Protein AF-A0A2G6PP76-F1 (afdb_monomer_lite)

Secondary structure (DSSP, 8-state):
--HHHHHHHHHHHHHHHS-GGG--HHHHHHHHT--HHHHHHH-SSHHHHHHHHIIIIIIITT-GGGS-GGGGG-HHHHHHHHHHHHHHHHHHHHHTT-S-HHHHHHHHHHHHHHH-TTHHHHHHHHHHHHHHHHHHHHHHHHHTTSB--SS-HHHHHHHHHHHHHHHHHHTTTSTT---HHHHHHHHHHHHHHHB-

Sequence (196 aa):
MKSKERIIFEAFKLFCLKPYNQVTFADIEKATNLSRGAILYHFKTKENIFYRVIEDYILNLNSIKSIEEEKRENLKLFIEAFIDFVKQNKLQMKKWGLKNMNLALLNIESNAYAFYPQMHEKSAVWHNEQLQIWQEVIANAAKNNEIRNDIDLNILADFFNKIYLGLSLLSVPNPQGIKIEELQKDFDNLYSLLKI

Foldseek 3Di:
DDLLVLLLLQLLLVQLVDALVPDDVVSSCVSSVHDPVSVCVNPVDSLRSLVVNCVPPVLPLLALVPQDPVQLLALVSSLVSVLVSVVVQLVVCVVSVNQAPLSSNVRSLVNCVVRPPCSVVSVVVSVVVRLVSLLSSLVSCCVVQQWDDPDDSSVLSVVLVCLVVVQSNVQNVPSNGHDSVVNSVVSVVSSVVTGD

pLDDT: mean 95.83, std 3.73, range [71.38, 98.5]

Radius of gyration: 18.96 Å; chains: 1; bounding box: 47×30×51 Å

Structure (mmCIF, N/CA/C/O backbone):
data_AF-A0A2G6PP76-F1
#
_entry.id   AF-A0A2G6PP76-F1
#
loop_
_atom_site.group_PDB
_atom_site.id
_atom_site.type_symbol
_atom_site.label_atom_id
_atom_site.label_alt_id
_atom_site.label_comp_id
_atom_site.label_asym_id
_atom_site.label_entity_id
_atom_site.label_seq_id
_atom_site.pdbx_PDB_ins_code
_atom_site.Cartn_x
_atom_site.Cartn_y
_atom_site.Cartn_z
_atom_site.occupancy
_atom_site.B_iso_or_equiv
_atom_site.auth_seq_id
_atom_site.auth_comp_id
_atom_site.auth_asym_id
_atom_site.auth_atom_id
_atom_site.pdbx_PDB_model_num
ATOM 1 N N . MET A 1 1 ? 22.356 -7.023 -5.361 1.00 71.38 1 MET A N 1
ATOM 2 C CA . MET A 1 1 ? 21.061 -7.179 -6.057 1.00 71.38 1 MET A CA 1
ATOM 3 C C . MET A 1 1 ? 21.301 -7.931 -7.356 1.00 71.38 1 MET A C 1
ATOM 5 O O . MET A 1 1 ? 22.206 -7.545 -8.090 1.00 71.38 1 MET A O 1
ATOM 9 N N . LYS A 1 2 ? 20.569 -9.022 -7.610 1.00 90.38 2 LYS A N 1
ATOM 10 C CA . LYS A 1 2 ? 20.705 -9.812 -8.850 1.00 90.38 2 LYS A CA 1
ATOM 11 C C . LYS A 1 2 ? 20.165 -9.018 -10.050 1.00 90.38 2 LYS A C 1
ATOM 13 O O . LYS A 1 2 ? 19.328 -8.136 -9.875 1.00 90.38 2 LYS A O 1
ATOM 18 N N . SER A 1 3 ? 20.590 -9.343 -11.275 1.00 92.06 3 SER A N 1
ATOM 19 C CA . SER A 1 3 ? 20.191 -8.596 -12.487 1.00 92.06 3 SER A CA 1
ATOM 20 C C . SER A 1 3 ? 18.672 -8.526 -12.679 1.00 92.06 3 SER A C 1
ATOM 22 O O . SER A 1 3 ? 18.145 -7.454 -12.958 1.00 92.06 3 SER A O 1
ATOM 24 N N . LYS A 1 4 ? 17.949 -9.631 -12.443 1.00 95.56 4 LYS A N 1
ATOM 25 C CA . LYS A 1 4 ? 16.478 -9.665 -12.502 1.00 95.56 4 LYS A CA 1
ATOM 26 C C . LYS A 1 4 ? 15.826 -8.708 -11.495 1.00 95.56 4 LYS A C 1
ATOM 28 O O . LYS A 1 4 ? 14.965 -7.929 -11.881 1.00 95.56 4 LYS A O 1
ATOM 33 N N . GLU A 1 5 ? 16.255 -8.744 -10.234 1.00 95.44 5 GLU A N 1
ATOM 34 C CA . GLU A 1 5 ? 15.747 -7.861 -9.169 1.00 95.44 5 GLU A CA 1
ATOM 35 C C . GLU A 1 5 ? 16.022 -6.390 -9.494 1.00 95.44 5 GLU A C 1
ATOM 37 O O . G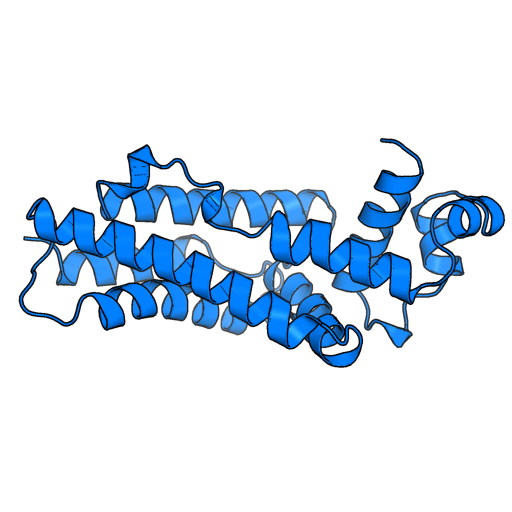LU A 1 5 ? 15.143 -5.548 -9.344 1.00 95.44 5 GLU A O 1
ATOM 42 N N . ARG A 1 6 ? 17.218 -6.090 -10.023 1.00 96.81 6 ARG A N 1
ATOM 43 C CA . ARG A 1 6 ? 17.586 -4.739 -10.458 1.00 96.81 6 ARG A CA 1
ATOM 44 C C . ARG A 1 6 ? 16.660 -4.224 -11.551 1.00 96.81 6 ARG A C 1
ATOM 46 O O . ARG A 1 6 ? 16.242 -3.075 -11.482 1.00 96.81 6 ARG A O 1
ATOM 53 N N . ILE A 1 7 ? 16.339 -5.059 -12.541 1.00 98.25 7 ILE A N 1
ATOM 54 C CA . ILE A 1 7 ? 15.419 -4.687 -13.623 1.00 98.25 7 ILE A CA 1
ATOM 55 C C . ILE A 1 7 ? 14.047 -4.327 -13.057 1.00 98.25 7 ILE A C 1
ATOM 57 O O . ILE A 1 7 ? 13.525 -3.268 -13.394 1.00 98.25 7 ILE A O 1
ATOM 61 N N . ILE A 1 8 ? 13.489 -5.168 -12.181 1.00 97.69 8 ILE A N 1
ATOM 62 C CA . ILE A 1 8 ? 12.163 -4.933 -11.592 1.00 97.69 8 ILE A CA 1
ATOM 63 C C . ILE A 1 8 ? 12.180 -3.649 -10.753 1.00 97.69 8 ILE A C 1
ATOM 65 O O . ILE A 1 8 ? 11.323 -2.794 -10.940 1.00 97.69 8 ILE A O 1
ATOM 69 N N . PHE A 1 9 ? 13.173 -3.470 -9.880 1.00 97.62 9 PHE A N 1
ATOM 70 C CA . PHE A 1 9 ? 13.253 -2.301 -9.001 1.00 97.62 9 PHE A CA 1
ATOM 71 C C . PHE A 1 9 ? 13.419 -0.977 -9.765 1.00 97.62 9 PHE A C 1
ATOM 73 O O . PHE A 1 9 ? 12.755 0.017 -9.466 1.00 97.62 9 PHE A O 1
ATOM 80 N N . GLU A 1 10 ? 14.297 -0.941 -10.768 1.00 98.12 10 GLU A N 1
ATOM 81 C CA . GLU A 1 10 ? 14.491 0.262 -11.582 1.00 98.12 10 GLU A CA 1
ATOM 82 C C . GLU A 1 10 ? 13.265 0.555 -12.456 1.00 98.12 10 GLU A C 1
ATOM 84 O O . GLU A 1 10 ? 12.848 1.709 -12.569 1.00 98.12 10 GLU A O 1
ATOM 89 N N . ALA A 1 11 ? 12.633 -0.481 -13.015 1.00 98.12 11 ALA A N 1
ATOM 90 C CA . ALA A 1 11 ? 11.389 -0.332 -13.760 1.00 98.12 11 ALA A CA 1
ATOM 91 C C . ALA A 1 11 ? 10.241 0.161 -12.868 1.00 98.12 11 ALA A C 1
ATOM 93 O O . ALA A 1 11 ? 9.510 1.058 -13.278 1.00 98.12 11 ALA A O 1
ATOM 94 N N . PHE A 1 12 ? 10.118 -0.347 -11.637 1.00 98.00 12 PHE A N 1
ATOM 95 C CA . PHE A 1 12 ? 9.157 0.136 -10.643 1.00 98.00 12 PHE A CA 1
ATOM 96 C C . PHE A 1 12 ? 9.260 1.651 -10.454 1.00 98.00 12 PHE A C 1
ATOM 98 O O . PHE A 1 12 ? 8.270 2.363 -10.614 1.00 98.00 12 PHE A O 1
ATOM 105 N N . LYS A 1 13 ? 10.471 2.169 -10.213 1.00 98.00 13 LYS A N 1
ATOM 106 C CA . LYS A 1 13 ? 10.682 3.618 -10.078 1.00 98.00 13 LYS A CA 1
ATOM 107 C C . LYS A 1 13 ? 10.256 4.383 -11.332 1.00 98.00 13 LYS A C 1
ATOM 109 O O . LYS A 1 13 ? 9.642 5.439 -11.212 1.00 98.00 13 LYS A O 1
ATOM 114 N N . LEU A 1 14 ? 10.557 3.865 -12.525 1.00 98.19 14 LEU A N 1
ATOM 115 C CA . LEU A 1 14 ? 10.152 4.496 -13.785 1.00 98.19 14 LEU A CA 1
ATOM 116 C C . LEU A 1 14 ? 8.624 4.540 -13.941 1.00 98.19 14 LEU A C 1
ATOM 118 O O . LEU A 1 14 ? 8.095 5.593 -14.291 1.00 98.19 14 LEU A O 1
ATOM 122 N N . PHE A 1 15 ? 7.919 3.447 -13.638 1.00 98.06 15 PHE A N 1
ATOM 123 C CA . PHE A 1 15 ? 6.455 3.370 -13.725 1.00 98.06 15 PHE A CA 1
ATOM 124 C C . PHE A 1 15 ? 5.732 4.205 -12.657 1.00 98.06 15 PHE A C 1
ATOM 126 O O . PHE A 1 15 ? 4.629 4.682 -12.900 1.00 98.06 15 PHE A O 1
ATOM 133 N N . CYS A 1 16 ? 6.362 4.460 -11.510 1.00 97.31 16 CYS A N 1
ATOM 134 C CA . CYS A 1 16 ? 5.866 5.423 -10.523 1.00 97.31 16 CYS A CA 1
ATOM 135 C C . CYS A 1 16 ? 5.975 6.885 -10.996 1.00 97.31 16 CYS A C 1
ATOM 137 O O . CYS A 1 16 ? 5.222 7.749 -10.543 1.00 97.31 16 CYS A O 1
ATOM 139 N N . LEU A 1 17 ? 6.931 7.187 -11.881 1.00 96.00 17 LEU A N 1
ATOM 140 C CA . LEU A 1 17 ? 7.260 8.554 -12.303 1.00 96.00 17 LEU A CA 1
ATOM 141 C C . LEU A 1 17 ? 6.681 8.943 -13.666 1.00 96.00 17 LEU A C 1
ATOM 143 O O . LEU A 1 17 ? 6.583 10.134 -13.960 1.00 96.00 17 LEU A O 1
ATOM 147 N N . LYS A 1 18 ? 6.347 7.969 -14.516 1.00 94.25 18 LYS A N 1
ATOM 148 C CA . LYS A 1 18 ? 5.906 8.194 -15.897 1.00 94.25 18 LYS A CA 1
ATOM 149 C C . LYS A 1 18 ? 4.707 7.303 -16.237 1.00 94.25 18 LYS A C 1
ATOM 151 O O . LYS A 1 18 ? 4.663 6.164 -15.775 1.00 94.25 18 LYS A O 1
ATOM 156 N N . PRO A 1 19 ? 3.792 7.752 -17.116 1.00 94.50 19 PRO A N 1
ATOM 157 C CA . PRO A 1 19 ? 2.782 6.875 -17.701 1.00 94.50 19 PRO A CA 1
ATOM 158 C C . PRO A 1 19 ? 3.416 5.648 -18.368 1.00 94.50 19 PRO A C 1
ATOM 160 O O . PRO A 1 19 ? 4.477 5.756 -18.989 1.00 94.50 19 PRO A O 1
ATOM 163 N N . TYR A 1 20 ? 2.742 4.500 -18.314 1.00 95.94 20 TYR A N 1
ATOM 164 C CA . TYR A 1 20 ? 3.241 3.216 -18.821 1.00 95.94 20 TYR A CA 1
ATOM 165 C C . TYR A 1 20 ? 3.760 3.297 -20.265 1.00 95.94 20 TYR A C 1
ATOM 167 O O . TYR A 1 20 ? 4.839 2.786 -20.588 1.00 95.94 20 TYR A O 1
ATOM 175 N N . ASN A 1 21 ? 3.024 3.991 -21.137 1.00 95.31 21 ASN A N 1
ATOM 176 C CA . ASN A 1 21 ? 3.378 4.151 -22.549 1.00 95.31 21 ASN A CA 1
ATOM 177 C C . ASN A 1 21 ? 4.659 4.972 -22.772 1.00 95.31 21 ASN A C 1
ATOM 179 O O . ASN A 1 21 ? 5.310 4.796 -23.797 1.00 95.31 21 ASN A O 1
ATOM 183 N N . GLN A 1 22 ? 5.052 5.818 -21.816 1.00 96.75 22 GLN A N 1
ATOM 184 C CA . GLN A 1 22 ? 6.256 6.651 -21.905 1.00 96.75 22 GLN A CA 1
ATOM 185 C C . GLN A 1 22 ? 7.510 5.978 -21.336 1.00 96.75 22 GLN A C 1
ATOM 187 O O . GLN A 1 22 ? 8.609 6.498 -21.509 1.00 96.75 22 GLN A O 1
ATOM 192 N N . VAL A 1 23 ? 7.375 4.835 -20.658 1.00 97.44 23 VAL A N 1
ATOM 193 C CA . VAL A 1 23 ? 8.530 4.042 -20.221 1.00 97.44 23 VAL A CA 1
ATOM 194 C C . VAL A 1 23 ? 9.019 3.192 -21.392 1.00 97.44 23 VAL A C 1
ATOM 196 O O . VAL A 1 23 ? 8.271 2.374 -21.939 1.00 97.44 23 VAL A O 1
ATOM 199 N N . THR A 1 24 ? 10.277 3.376 -21.786 1.00 96.88 24 THR A N 1
ATOM 200 C CA . THR A 1 24 ? 10.906 2.673 -22.914 1.00 96.88 24 THR A CA 1
ATOM 201 C C . THR A 1 24 ? 11.974 1.682 -22.446 1.00 96.88 24 THR A C 1
ATOM 203 O O . THR A 1 24 ? 12.469 1.762 -21.323 1.00 96.88 24 THR A O 1
ATOM 206 N N . PHE A 1 25 ? 12.389 0.754 -23.318 1.00 96.06 25 PHE A N 1
ATOM 207 C CA . PHE A 1 25 ? 13.553 -0.096 -23.028 1.00 96.06 25 PHE A CA 1
ATOM 208 C C . PHE A 1 25 ? 14.825 0.729 -22.808 1.00 96.06 25 PHE A C 1
ATOM 210 O O . PHE A 1 25 ? 15.590 0.390 -21.916 1.00 96.06 25 PHE A O 1
ATOM 217 N N . ALA A 1 26 ? 15.001 1.842 -23.528 1.00 97.75 26 ALA A N 1
ATOM 218 C CA . ALA A 1 26 ? 16.149 2.726 -23.347 1.00 97.75 26 ALA A CA 1
ATOM 219 C C . ALA A 1 26 ? 16.180 3.363 -21.944 1.00 97.75 26 ALA A C 1
ATOM 221 O O . ALA A 1 26 ? 17.248 3.475 -21.343 1.00 97.75 26 ALA A O 1
ATOM 222 N N . ASP A 1 27 ? 15.017 3.730 -21.385 1.00 98.25 27 ASP A N 1
ATOM 223 C CA . ASP A 1 27 ? 14.930 4.188 -19.991 1.00 98.25 27 ASP A CA 1
ATOM 224 C C . ASP A 1 27 ? 15.390 3.092 -19.017 1.00 98.25 27 ASP A C 1
ATOM 226 O O . ASP A 1 27 ? 16.163 3.363 -18.097 1.00 98.25 27 ASP A O 1
ATOM 230 N N . ILE A 1 28 ? 14.940 1.849 -19.232 1.00 97.94 28 ILE A N 1
ATOM 231 C CA . ILE A 1 28 ? 15.269 0.702 -18.372 1.00 97.94 28 ILE A CA 1
ATOM 232 C C . ILE A 1 28 ? 16.753 0.330 -18.504 1.00 97.94 28 ILE A C 1
ATOM 234 O O . ILE A 1 28 ? 17.412 0.109 -17.490 1.00 97.94 28 ILE A O 1
ATOM 238 N N . GLU A 1 29 ? 17.313 0.301 -19.714 1.00 98.19 29 GLU A N 1
ATOM 239 C CA . GLU A 1 29 ? 18.747 0.092 -19.966 1.00 98.19 29 GLU A CA 1
ATOM 240 C C . GLU A 1 29 ? 19.585 1.126 -19.214 1.00 98.19 29 GLU A C 1
ATOM 242 O O . GLU A 1 29 ? 20.493 0.766 -18.465 1.00 98.19 29 GLU A O 1
ATOM 247 N N . LYS A 1 30 ? 19.219 2.409 -19.326 1.00 98.19 30 LYS A N 1
ATOM 248 C CA . LYS A 1 30 ? 19.906 3.504 -18.636 1.00 98.19 30 LYS A CA 1
ATOM 249 C C . LYS A 1 30 ? 19.824 3.374 -17.114 1.00 98.19 30 LYS A C 1
ATOM 251 O O . LYS A 1 30 ? 20.835 3.539 -16.438 1.00 98.19 30 LYS A O 1
ATOM 256 N N . ALA A 1 31 ? 18.646 3.078 -16.567 1.00 97.50 31 ALA A N 1
ATOM 257 C CA . ALA A 1 31 ? 18.452 2.955 -15.121 1.00 97.50 31 ALA A CA 1
ATOM 258 C C . ALA A 1 31 ? 19.164 1.717 -14.535 1.00 97.50 31 ALA A C 1
ATOM 260 O O . ALA A 1 31 ? 19.739 1.754 -13.445 1.00 97.50 31 ALA A O 1
ATOM 261 N N . THR A 1 32 ? 19.177 0.611 -15.282 1.00 97.19 32 THR A N 1
ATOM 262 C CA . THR A 1 32 ? 19.775 -0.661 -14.847 1.00 97.19 32 THR A CA 1
ATOM 263 C C . THR A 1 32 ? 21.252 -0.802 -15.209 1.00 97.19 32 THR A C 1
ATOM 265 O O . THR A 1 32 ? 21.915 -1.680 -14.660 1.00 97.19 32 THR A O 1
ATOM 268 N N . ASN A 1 33 ? 21.788 0.044 -16.091 1.00 97.06 33 ASN A N 1
ATOM 269 C CA . ASN A 1 33 ? 23.111 -0.112 -16.702 1.00 97.06 33 ASN A CA 1
ATOM 270 C C . ASN A 1 33 ? 23.326 -1.518 -17.305 1.00 97.06 33 ASN A C 1
ATOM 272 O O . ASN A 1 33 ? 24.397 -2.111 -17.169 1.00 97.06 33 ASN A O 1
ATOM 276 N N . LEU A 1 34 ? 22.275 -2.079 -17.908 1.00 97.19 34 LEU A N 1
ATOM 277 C CA . LEU A 1 34 ? 22.287 -3.369 -18.597 1.00 97.19 34 LEU A CA 1
ATOM 278 C C . LEU A 1 34 ? 22.007 -3.156 -20.082 1.00 97.19 34 LEU A C 1
ATOM 280 O O . LEU A 1 34 ? 21.277 -2.241 -20.454 1.00 97.19 34 LEU A O 1
ATOM 284 N N . SER A 1 35 ? 22.544 -4.038 -20.924 1.00 96.81 35 SER A N 1
ATOM 285 C CA . SER A 1 35 ? 22.188 -4.059 -22.342 1.00 96.81 35 SER A CA 1
ATOM 286 C C . SER A 1 35 ? 20.771 -4.590 -22.547 1.00 96.81 35 SER A C 1
ATOM 288 O O . SER A 1 35 ? 20.275 -5.415 -21.769 1.00 96.81 35 SER A O 1
ATOM 290 N N . ARG A 1 36 ? 20.145 -4.212 -23.665 1.00 96.56 36 ARG A N 1
ATOM 291 C CA . ARG A 1 36 ? 18.853 -4.766 -24.080 1.00 96.56 36 ARG A CA 1
ATOM 292 C C . ARG A 1 36 ? 18.829 -6.291 -24.087 1.00 96.56 36 ARG A C 1
ATOM 294 O O . ARG A 1 36 ? 17.859 -6.881 -23.625 1.00 96.56 36 ARG A O 1
ATOM 301 N N . GLY A 1 37 ? 19.900 -6.930 -24.561 1.00 96.75 37 GLY A N 1
ATOM 302 C CA . GLY A 1 37 ? 20.020 -8.391 -24.574 1.00 96.75 37 GLY A CA 1
ATOM 303 C C . GLY A 1 37 ? 19.956 -9.003 -23.170 1.00 96.75 37 GLY A C 1
ATOM 304 O O . GLY A 1 37 ? 19.237 -9.977 -22.960 1.00 96.75 37 GLY A O 1
ATOM 305 N N . ALA A 1 38 ? 20.632 -8.394 -22.191 1.00 96.19 38 ALA A N 1
ATOM 306 C CA . ALA A 1 38 ? 20.601 -8.846 -20.800 1.00 96.19 38 ALA A CA 1
ATOM 307 C C . ALA A 1 38 ? 19.215 -8.666 -20.152 1.00 96.19 38 ALA A C 1
ATOM 309 O O . ALA A 1 38 ? 18.778 -9.517 -19.378 1.00 96.19 38 ALA A O 1
ATOM 310 N N . ILE A 1 39 ? 18.490 -7.597 -20.494 1.00 97.69 39 ILE A N 1
ATOM 311 C CA . ILE A 1 39 ? 17.108 -7.397 -20.032 1.00 97.69 39 ILE A CA 1
ATOM 312 C C . ILE A 1 39 ? 16.173 -8.434 -20.672 1.00 97.69 39 ILE A C 1
ATOM 314 O O . ILE A 1 39 ? 15.423 -9.104 -19.960 1.00 97.69 39 ILE A O 1
ATOM 318 N N . LEU A 1 40 ? 16.264 -8.626 -21.993 1.00 96.69 40 LEU A N 1
ATOM 319 C CA . LEU A 1 40 ? 15.439 -9.570 -22.763 1.00 96.69 40 LEU A CA 1
ATOM 320 C C . LEU A 1 40 ? 15.710 -11.046 -22.432 1.00 96.69 40 LEU A C 1
ATOM 322 O O . LEU A 1 40 ? 14.868 -11.918 -22.684 1.00 96.69 40 LEU A O 1
ATOM 326 N N . TYR A 1 41 ? 16.870 -11.344 -21.844 1.00 96.25 41 TYR A N 1
ATOM 327 C CA . TYR A 1 41 ? 17.146 -12.648 -21.252 1.00 96.25 41 TYR A CA 1
ATOM 328 C C . TYR A 1 41 ? 16.172 -12.951 -20.103 1.00 96.25 41 TYR A C 1
ATOM 330 O O . TYR A 1 41 ? 15.622 -14.049 -20.045 1.00 96.25 41 TYR A O 1
ATOM 338 N N . HIS A 1 42 ? 15.893 -11.969 -19.239 1.00 96.38 42 HIS A N 1
ATOM 339 C CA . HIS A 1 42 ? 14.990 -12.129 -18.095 1.00 96.38 42 HIS A CA 1
ATOM 340 C C . HIS A 1 42 ? 13.518 -11.862 -18.424 1.00 96.38 42 HIS A C 1
ATOM 342 O O . HIS A 1 42 ? 12.649 -12.571 -17.918 1.00 96.38 42 HIS A O 1
ATOM 348 N N . PHE A 1 43 ? 13.230 -10.855 -19.250 1.00 97.06 43 PHE A N 1
ATOM 349 C CA . PHE A 1 43 ? 11.868 -10.425 -19.563 1.00 97.06 43 PHE A CA 1
ATOM 350 C C . PHE A 1 43 ? 11.711 -10.159 -21.054 1.00 97.06 43 PHE A C 1
ATOM 352 O O . PHE A 1 43 ? 12.318 -9.242 -21.594 1.00 97.06 43 PHE A O 1
ATOM 359 N N . LYS A 1 44 ? 10.863 -10.943 -21.722 1.00 95.50 44 LYS A N 1
ATOM 360 C CA . LYS A 1 44 ? 10.680 -10.864 -23.179 1.00 95.50 44 LYS A CA 1
ATOM 361 C C . LYS A 1 44 ? 10.022 -9.571 -23.657 1.00 95.50 44 LYS A C 1
ATOM 363 O O . LYS A 1 44 ? 10.266 -9.160 -24.786 1.00 95.50 44 LYS A O 1
ATOM 368 N N . THR A 1 45 ? 9.212 -8.937 -22.815 1.00 96.81 45 THR A N 1
ATOM 369 C CA . THR A 1 45 ? 8.406 -7.763 -23.167 1.00 96.81 45 THR A CA 1
ATOM 370 C C . THR A 1 45 ? 8.373 -6.758 -22.013 1.00 96.81 45 THR A C 1
ATOM 372 O O . THR A 1 45 ? 8.695 -7.106 -20.872 1.00 96.81 45 THR A O 1
ATOM 375 N N . LYS A 1 46 ? 7.987 -5.505 -22.297 1.00 96.19 46 LYS A N 1
ATOM 376 C CA . LYS A 1 46 ? 7.834 -4.459 -21.268 1.00 96.19 46 LYS A CA 1
ATOM 377 C C . LYS A 1 46 ? 6.650 -4.772 -20.348 1.00 96.19 46 LYS A C 1
ATOM 379 O O . LYS A 1 46 ? 6.724 -4.527 -19.151 1.00 96.19 46 LYS A O 1
ATOM 384 N N . GLU A 1 47 ? 5.594 -5.351 -20.904 1.00 97.44 47 GLU A N 1
ATOM 385 C CA . GLU A 1 47 ? 4.412 -5.878 -20.226 1.00 97.44 47 GLU A CA 1
ATOM 386 C C . GLU A 1 47 ? 4.817 -6.872 -19.138 1.00 97.44 47 GLU A C 1
ATOM 388 O O . GLU A 1 47 ? 4.447 -6.689 -17.985 1.00 97.44 47 GLU A O 1
ATOM 393 N N . ASN A 1 48 ? 5.676 -7.848 -19.453 1.00 97.50 48 ASN A N 1
ATOM 394 C CA . ASN A 1 48 ? 6.122 -8.836 -18.467 1.00 97.50 48 ASN A CA 1
ATOM 395 C C . ASN A 1 48 ? 6.931 -8.202 -17.324 1.00 97.50 48 ASN A C 1
ATOM 397 O O . ASN A 1 48 ? 6.849 -8.667 -16.187 1.00 97.50 48 ASN A O 1
ATOM 401 N N . ILE A 1 49 ? 7.709 -7.148 -17.606 1.00 98.12 49 ILE A N 1
ATOM 402 C CA . ILE A 1 49 ? 8.390 -6.367 -16.560 1.00 98.12 49 ILE A CA 1
ATOM 403 C C . ILE A 1 49 ? 7.347 -5.654 -15.698 1.00 98.12 49 ILE A C 1
ATOM 405 O O . ILE A 1 49 ? 7.417 -5.715 -14.475 1.00 98.12 49 ILE A O 1
ATOM 409 N N . PHE A 1 50 ? 6.374 -5.000 -16.329 1.00 98.19 50 PHE A N 1
ATOM 410 C CA . PHE A 1 50 ? 5.342 -4.236 -15.640 1.00 98.19 50 PHE A CA 1
ATOM 411 C C . PHE A 1 50 ? 4.460 -5.115 -14.751 1.00 98.19 50 PHE A C 1
ATOM 413 O O . PHE A 1 50 ? 4.290 -4.797 -13.582 1.00 98.19 50 PHE A O 1
ATOM 420 N N . TYR A 1 51 ? 3.979 -6.259 -15.240 1.00 97.62 51 TYR A N 1
ATOM 421 C CA . TYR A 1 51 ? 3.173 -7.189 -14.439 1.00 97.62 51 TYR A CA 1
ATOM 422 C C . TYR A 1 51 ? 3.944 -7.666 -13.218 1.00 97.62 51 TYR A C 1
ATOM 424 O O . TYR A 1 51 ? 3.427 -7.646 -12.105 1.00 97.62 51 TYR A O 1
ATOM 432 N N . ARG A 1 52 ? 5.227 -7.991 -13.409 1.00 97.31 52 ARG A N 1
ATOM 433 C CA . ARG A 1 52 ? 6.096 -8.382 -12.308 1.00 97.31 52 ARG A CA 1
ATOM 434 C C . ARG A 1 52 ? 6.298 -7.257 -11.289 1.00 97.31 52 ARG A C 1
ATOM 436 O O . ARG A 1 52 ? 6.331 -7.527 -10.095 1.00 97.31 52 ARG A O 1
ATOM 443 N N . VAL A 1 53 ? 6.424 -6.014 -11.750 1.00 97.44 53 VAL A N 1
ATOM 444 C CA . VAL A 1 53 ? 6.479 -4.830 -10.884 1.00 97.44 53 VAL A CA 1
ATOM 445 C C . VAL A 1 53 ? 5.199 -4.696 -10.056 1.00 97.44 53 VAL A C 1
ATOM 447 O O . VAL A 1 53 ? 5.299 -4.471 -8.854 1.00 97.44 53 VAL A O 1
ATOM 450 N N . ILE A 1 54 ? 4.017 -4.850 -10.664 1.00 97.00 54 ILE A N 1
ATOM 451 C CA . ILE A 1 54 ? 2.737 -4.761 -9.942 1.00 97.00 54 ILE A CA 1
ATOM 452 C C . ILE A 1 54 ? 2.640 -5.845 -8.866 1.00 97.00 54 ILE A C 1
ATOM 454 O O . ILE A 1 54 ? 2.305 -5.545 -7.722 1.00 97.00 54 ILE A O 1
ATOM 458 N N . GLU A 1 55 ? 2.980 -7.087 -9.205 1.00 94.69 55 GLU A N 1
ATOM 459 C CA . GLU A 1 55 ? 2.949 -8.195 -8.250 1.00 94.69 55 GLU A CA 1
ATOM 460 C C . GLU A 1 55 ? 3.918 -7.973 -7.085 1.00 94.69 55 GLU A C 1
ATOM 462 O O . GLU A 1 55 ? 3.513 -8.052 -5.928 1.00 94.69 55 GLU A O 1
ATOM 467 N N . ASP A 1 56 ? 5.176 -7.637 -7.374 1.00 93.06 56 ASP A N 1
ATOM 468 C CA . ASP A 1 56 ? 6.201 -7.502 -6.340 1.00 93.06 56 ASP A CA 1
ATOM 469 C C . ASP A 1 56 ? 5.996 -6.243 -5.476 1.00 93.06 56 ASP A C 1
ATOM 471 O O . ASP A 1 56 ? 6.158 -6.318 -4.261 1.00 93.06 56 ASP A O 1
ATOM 475 N N . TYR A 1 57 ? 5.634 -5.094 -6.061 1.00 92.19 57 TYR A N 1
ATOM 476 C CA . TYR A 1 57 ? 5.636 -3.807 -5.347 1.00 92.19 57 TYR A CA 1
ATOM 477 C C . TYR A 1 57 ? 4.265 -3.284 -4.942 1.00 92.19 57 TYR A C 1
ATOM 479 O O . TYR A 1 57 ? 4.180 -2.583 -3.939 1.00 92.19 57 TYR A O 1
ATOM 487 N N . ILE A 1 58 ? 3.208 -3.586 -5.695 1.00 91.31 58 ILE A N 1
ATOM 488 C CA . ILE A 1 58 ? 1.878 -3.026 -5.421 1.00 91.31 58 ILE A CA 1
ATOM 489 C C . ILE A 1 58 ? 1.046 -3.998 -4.601 1.00 91.31 58 ILE A C 1
ATOM 491 O O . ILE A 1 58 ? 0.503 -3.607 -3.574 1.00 91.31 58 ILE A O 1
ATOM 495 N N . LEU A 1 59 ? 1.009 -5.270 -4.997 1.00 89.31 59 LEU A N 1
ATOM 496 C CA . LEU A 1 59 ? 0.179 -6.273 -4.328 1.00 89.31 59 LEU A CA 1
ATOM 497 C C . LEU A 1 59 ? 0.880 -6.916 -3.119 1.00 89.31 59 LEU A C 1
ATOM 499 O O . LEU A 1 59 ? 0.227 -7.206 -2.121 1.00 89.31 59 LEU A O 1
ATOM 503 N N . ASN A 1 60 ? 2.205 -7.103 -3.165 1.00 82.81 60 ASN A N 1
ATOM 504 C CA . ASN A 1 60 ? 2.931 -7.771 -2.078 1.00 82.81 60 ASN A CA 1
ATOM 505 C C . ASN A 1 60 ? 3.493 -6.804 -1.019 1.00 82.81 60 ASN A C 1
ATOM 507 O O . ASN A 1 60 ? 3.296 -7.032 0.172 1.00 82.81 60 ASN A O 1
ATOM 511 N N . LEU A 1 61 ? 4.193 -5.733 -1.418 1.00 73.56 61 LEU A N 1
ATOM 512 C CA . LEU A 1 61 ? 4.906 -4.861 -0.466 1.00 73.56 61 LEU A CA 1
ATOM 513 C C . LEU A 1 61 ? 4.020 -3.856 0.291 1.00 73.56 61 LEU A C 1
ATOM 515 O O . LEU A 1 61 ? 4.414 -3.414 1.365 1.00 73.56 61 LEU A O 1
ATOM 519 N N . ASN A 1 62 ? 2.832 -3.516 -0.217 1.00 72.44 62 ASN A N 1
ATOM 520 C CA . ASN A 1 62 ? 1.930 -2.543 0.421 1.00 72.44 62 ASN A CA 1
ATOM 521 C C . ASN A 1 62 ? 0.825 -3.187 1.277 1.00 72.44 62 ASN A C 1
ATOM 523 O O . ASN A 1 62 ? -0.192 -2.554 1.529 1.00 72.44 62 ASN A O 1
ATOM 527 N N . SER A 1 63 ? 0.989 -4.434 1.722 1.00 84.56 63 SER A N 1
ATOM 528 C CA . SER A 1 63 ? -0.050 -5.160 2.465 1.00 84.56 63 SER A CA 1
ATOM 529 C C . SER A 1 63 ? 0.078 -4.975 3.979 1.00 84.56 63 SER A C 1
ATOM 531 O O . SER A 1 63 ? 1.135 -5.245 4.546 1.00 84.56 63 SER A O 1
ATOM 533 N N . ILE A 1 64 ? -1.018 -4.626 4.662 1.00 89.62 64 ILE A N 1
ATOM 534 C CA . ILE A 1 64 ? -1.072 -4.523 6.132 1.00 89.62 64 ILE A CA 1
ATOM 535 C C . ILE A 1 64 ? -0.920 -5.884 6.821 1.00 89.62 64 ILE A C 1
ATOM 537 O O . ILE A 1 64 ? -0.718 -5.942 8.029 1.00 89.62 64 ILE A O 1
ATOM 541 N N . LYS A 1 65 ? -0.940 -6.982 6.052 1.00 88.75 65 LYS A N 1
ATOM 542 C CA . LYS A 1 65 ? -0.551 -8.325 6.510 1.00 88.75 65 LYS A CA 1
ATOM 543 C C . LYS A 1 65 ? 0.828 -8.365 7.162 1.00 88.75 65 LYS A C 1
ATOM 545 O O . LYS A 1 65 ? 1.071 -9.259 7.961 1.00 88.75 65 LYS A O 1
ATOM 550 N N . SER A 1 66 ? 1.730 -7.448 6.804 1.00 87.69 66 SER A N 1
ATOM 551 C CA . SER A 1 66 ? 3.061 -7.382 7.412 1.00 87.69 66 SER A CA 1
ATOM 552 C C . SER A 1 66 ? 3.059 -6.819 8.835 1.00 87.69 66 SER A C 1
ATOM 554 O O . SER A 1 66 ? 4.094 -6.881 9.491 1.00 87.69 66 SER A O 1
ATOM 556 N N . ILE A 1 67 ? 1.950 -6.226 9.292 1.00 93.06 67 ILE A N 1
ATOM 557 C CA . ILE A 1 67 ? 1.787 -5.798 10.685 1.00 93.06 67 ILE A CA 1
ATOM 558 C C . ILE A 1 67 ? 1.632 -7.050 11.554 1.00 93.06 67 ILE A C 1
ATOM 560 O O . ILE A 1 67 ? 0.888 -7.971 11.205 1.00 93.06 67 ILE A O 1
ATOM 564 N N . GLU A 1 68 ? 2.350 -7.072 12.676 1.00 92.44 68 GLU A N 1
ATOM 565 C CA . GLU A 1 68 ? 2.441 -8.213 13.582 1.00 92.44 68 GLU A CA 1
ATOM 566 C C . GLU A 1 68 ? 1.052 -8.631 14.091 1.00 92.44 68 GLU A C 1
ATOM 568 O O . GLU A 1 68 ? 0.270 -7.792 14.543 1.00 92.44 68 GLU A O 1
ATOM 573 N N . GLU A 1 69 ? 0.746 -9.933 14.030 1.00 93.31 69 GLU A N 1
ATOM 574 C CA . GLU A 1 69 ? -0.574 -10.477 14.395 1.00 93.31 69 GLU A CA 1
ATOM 575 C C . GLU A 1 69 ? -0.959 -10.152 15.842 1.00 93.31 69 GLU A C 1
ATOM 577 O O . GLU A 1 69 ? -2.104 -9.816 16.114 1.00 93.31 69 GLU A O 1
ATOM 582 N N . GLU A 1 70 ? 0.016 -10.125 16.750 1.00 94.38 70 GLU A N 1
ATOM 583 C CA . GLU A 1 70 ? -0.163 -9.762 18.163 1.00 94.38 70 GLU A CA 1
ATOM 584 C C . GLU A 1 70 ? -0.787 -8.371 18.348 1.00 94.38 70 GLU A C 1
ATOM 586 O O . GLU A 1 70 ? -1.540 -8.139 19.294 1.00 94.38 70 GLU A O 1
ATOM 591 N N . LYS A 1 71 ? -0.515 -7.431 17.432 1.00 94.75 71 LYS A N 1
ATOM 592 C CA . LYS A 1 71 ? -1.080 -6.078 17.500 1.00 94.75 71 LYS A CA 1
ATOM 593 C C . LYS A 1 71 ? -2.554 -6.044 17.103 1.00 94.75 71 LYS A C 1
ATOM 595 O O . LYS A 1 71 ? -3.203 -5.037 17.353 1.00 94.75 71 LYS A O 1
ATOM 600 N N . ARG A 1 72 ? -3.097 -7.115 16.512 1.00 95.25 72 ARG A N 1
ATOM 601 C CA . ARG A 1 72 ? -4.509 -7.207 16.098 1.00 95.25 72 ARG A CA 1
ATOM 602 C C . ARG A 1 72 ? -5.469 -7.500 17.250 1.00 95.25 72 ARG A C 1
ATOM 604 O O . ARG A 1 72 ? -6.679 -7.460 17.056 1.00 95.25 72 ARG A O 1
ATOM 611 N N . GLU A 1 73 ? -4.954 -7.765 18.446 1.00 95.12 73 GLU A N 1
ATOM 612 C CA . GLU A 1 73 ? -5.763 -7.985 19.653 1.00 95.12 73 GLU A CA 1
ATOM 613 C C . GLU A 1 73 ? -6.276 -6.680 20.290 1.00 95.12 73 GLU A C 1
ATOM 615 O O . GLU A 1 73 ? -7.171 -6.710 21.138 1.00 95.12 73 GLU A O 1
ATOM 620 N N . ASN A 1 74 ? -5.713 -5.532 19.895 1.00 96.75 74 ASN A N 1
ATOM 621 C CA . ASN A 1 74 ? -6.049 -4.221 20.438 1.00 96.75 74 ASN A CA 1
ATOM 622 C C . ASN A 1 74 ? -6.062 -3.156 19.330 1.00 96.75 74 ASN A C 1
ATOM 624 O O . ASN A 1 74 ? -5.067 -2.959 18.630 1.00 96.75 74 ASN A O 1
ATOM 628 N N . LEU A 1 75 ? -7.178 -2.443 19.185 1.00 98.31 75 LEU A N 1
ATOM 629 C CA . LEU A 1 75 ? -7.370 -1.463 18.118 1.00 98.31 75 LEU A CA 1
ATOM 630 C C . LEU A 1 75 ? -6.389 -0.296 18.233 1.00 98.31 75 LEU A C 1
ATOM 632 O O . LEU A 1 75 ? -5.842 0.132 17.216 1.00 98.31 75 LEU A O 1
ATOM 636 N N . LYS A 1 76 ? -6.127 0.216 19.440 1.00 98.25 76 LYS A N 1
ATOM 637 C CA . LYS A 1 76 ? -5.175 1.321 19.618 1.00 98.25 76 LYS A CA 1
ATOM 638 C C . LYS A 1 76 ? -3.760 0.935 19.186 1.00 98.25 76 LYS A C 1
ATOM 640 O O . LYS A 1 76 ? -3.137 1.683 18.432 1.00 98.25 76 LYS A O 1
ATOM 645 N N . LEU A 1 77 ? -3.276 -0.233 19.610 1.00 97.69 77 LEU A N 1
ATOM 646 C CA . LEU A 1 77 ? -1.965 -0.751 19.210 1.00 97.69 77 LEU A CA 1
ATOM 647 C C . LEU A 1 77 ? -1.897 -0.999 17.700 1.00 97.69 77 LEU A C 1
ATOM 649 O O . LEU A 1 77 ? -0.888 -0.681 17.067 1.00 97.69 77 LEU A O 1
ATOM 653 N N . PHE A 1 78 ? -2.970 -1.523 17.103 1.00 98.31 78 PHE A N 1
ATOM 654 C CA . PHE A 1 78 ? -3.034 -1.716 15.658 1.00 98.31 78 PHE A CA 1
ATOM 655 C C . PHE A 1 78 ? -2.995 -0.387 14.892 1.00 98.31 78 PHE A C 1
ATOM 657 O O . PHE A 1 78 ? -2.267 -0.271 13.906 1.00 98.31 78 PHE A O 1
ATOM 664 N N . ILE A 1 79 ? -3.722 0.636 15.358 1.00 98.44 79 ILE A N 1
ATOM 665 C CA . ILE A 1 79 ? -3.683 1.996 14.800 1.00 98.44 79 ILE A CA 1
ATOM 666 C C . ILE A 1 79 ? -2.251 2.535 14.822 1.00 98.44 79 ILE A C 1
ATOM 668 O O . ILE A 1 79 ? -1.758 2.981 13.787 1.00 98.44 79 ILE A O 1
ATOM 672 N N . GLU A 1 80 ? -1.559 2.459 15.960 1.00 98.19 80 GLU A N 1
ATOM 673 C CA . GLU A 1 80 ? -0.170 2.921 16.090 1.00 98.19 80 GLU A CA 1
ATOM 674 C C . GLU A 1 80 ? 0.760 2.192 15.108 1.00 98.19 80 GLU A C 1
ATOM 676 O O . GLU A 1 80 ? 1.540 2.824 14.389 1.00 98.19 80 GLU A O 1
ATOM 681 N N . ALA A 1 81 ? 0.609 0.872 14.991 1.00 97.94 81 ALA A N 1
ATOM 682 C CA . ALA A 1 81 ? 1.376 0.059 14.054 1.00 97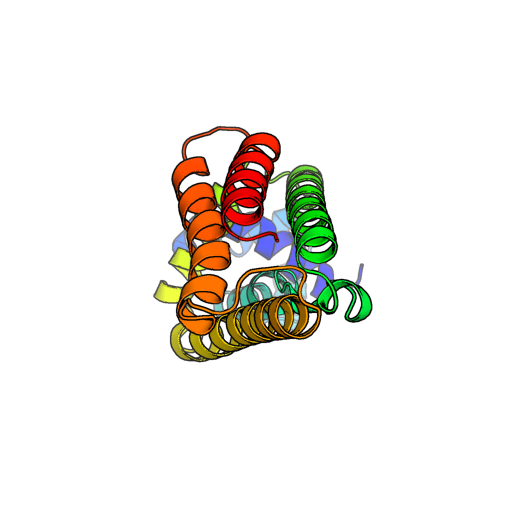.94 81 ALA A CA 1
ATOM 683 C C . ALA A 1 81 ? 1.095 0.403 12.589 1.00 97.94 81 ALA A C 1
ATOM 685 O O . ALA A 1 81 ? 2.019 0.450 11.775 1.00 97.94 81 ALA A O 1
ATOM 686 N N . PHE A 1 82 ? -0.165 0.667 12.244 1.00 97.69 82 PHE A N 1
ATOM 687 C CA . PHE A 1 82 ? -0.557 1.072 10.900 1.00 97.69 82 PHE A CA 1
ATOM 688 C C . PHE A 1 82 ? 0.027 2.443 10.538 1.00 97.69 82 PHE A C 1
ATOM 690 O O . PHE A 1 82 ? 0.553 2.622 9.437 1.00 97.69 82 PHE A O 1
ATOM 697 N N . ILE A 1 83 ? 0.003 3.407 11.464 1.00 98.19 83 ILE A N 1
ATOM 698 C CA . ILE A 1 83 ? 0.643 4.717 11.271 1.00 98.19 83 ILE A CA 1
ATOM 699 C C . ILE A 1 83 ? 2.144 4.552 11.011 1.00 98.19 83 ILE A C 1
ATOM 701 O O . ILE A 1 83 ? 2.676 5.138 10.060 1.00 98.19 83 ILE A O 1
ATOM 705 N N . ASP A 1 84 ? 2.824 3.721 11.802 1.00 97.50 84 ASP A N 1
ATOM 706 C CA . ASP A 1 84 ? 4.244 3.436 11.607 1.00 97.50 84 ASP A CA 1
ATOM 707 C C . ASP A 1 84 ? 4.519 2.729 10.277 1.00 97.50 84 ASP A C 1
ATOM 709 O O . ASP A 1 84 ? 5.464 3.100 9.576 1.00 97.50 84 ASP A O 1
ATOM 713 N N . PHE A 1 85 ? 3.673 1.782 9.874 1.00 96.12 85 PHE A N 1
ATOM 714 C CA . PHE A 1 85 ? 3.746 1.127 8.569 1.00 96.12 85 PHE A CA 1
ATOM 715 C C . PHE A 1 85 ? 3.674 2.147 7.420 1.00 96.12 85 PHE A C 1
ATOM 717 O O . PHE A 1 85 ? 4.563 2.193 6.563 1.00 96.12 85 PHE A O 1
ATOM 724 N N . VAL A 1 86 ? 2.679 3.042 7.428 1.00 96.50 86 VAL A N 1
ATOM 725 C CA . VAL A 1 86 ? 2.533 4.092 6.401 1.00 96.50 86 VAL A CA 1
ATOM 726 C C . VAL A 1 86 ? 3.734 5.045 6.408 1.00 96.50 86 VAL A C 1
ATOM 728 O O . VAL A 1 86 ? 4.251 5.417 5.348 1.00 96.50 86 VAL A O 1
ATOM 731 N N . LYS A 1 87 ? 4.224 5.424 7.592 1.00 97.25 87 LYS A N 1
ATOM 732 C CA . LYS A 1 87 ? 5.403 6.284 7.758 1.00 97.25 87 LYS A CA 1
ATOM 733 C C . LYS A 1 87 ? 6.668 5.633 7.198 1.00 97.25 87 LYS A C 1
ATOM 735 O O . LYS A 1 87 ? 7.431 6.298 6.491 1.00 97.25 87 LYS A O 1
ATOM 740 N N . GLN A 1 88 ? 6.891 4.351 7.477 1.00 95.75 88 GLN A N 1
ATOM 741 C CA . GLN A 1 88 ? 8.036 3.595 6.970 1.00 95.75 88 GLN A CA 1
ATOM 742 C C . GLN A 1 88 ? 7.987 3.471 5.445 1.00 95.75 88 GLN A C 1
ATOM 744 O O . GLN A 1 88 ? 8.987 3.776 4.792 1.00 95.75 88 GLN A O 1
ATOM 749 N N . ASN A 1 89 ? 6.825 3.148 4.869 1.00 94.12 89 ASN A N 1
ATOM 750 C CA . ASN A 1 89 ? 6.636 3.099 3.416 1.00 94.12 89 ASN A CA 1
ATOM 751 C C . ASN A 1 89 ? 6.915 4.454 2.758 1.00 94.12 89 ASN A C 1
ATOM 753 O O . ASN A 1 89 ? 7.689 4.535 1.798 1.00 94.12 89 ASN A O 1
ATOM 757 N N . LYS A 1 90 ? 6.403 5.548 3.336 1.00 95.94 90 LYS A N 1
ATOM 758 C CA . LYS A 1 90 ? 6.695 6.909 2.864 1.00 95.94 90 LYS A CA 1
ATOM 759 C C . LYS A 1 90 ? 8.195 7.214 2.888 1.00 95.94 90 LYS A C 1
ATOM 761 O O . LYS A 1 90 ? 8.739 7.740 1.913 1.00 95.94 90 LYS A O 1
ATOM 766 N N . LEU A 1 91 ? 8.884 6.897 3.986 1.00 96.69 91 LEU A N 1
ATOM 767 C CA . LEU A 1 91 ? 10.332 7.102 4.106 1.00 96.69 91 LEU A CA 1
ATOM 768 C C . LEU A 1 91 ? 11.113 6.244 3.106 1.00 96.69 91 LEU A C 1
ATOM 770 O O . LEU A 1 91 ? 12.086 6.719 2.518 1.00 96.69 91 LEU A O 1
ATOM 774 N N . GLN A 1 92 ? 10.686 5.003 2.894 1.00 94.94 92 GLN A N 1
ATOM 775 C CA . GLN A 1 92 ? 11.326 4.076 1.976 1.00 94.94 92 GLN A CA 1
ATOM 776 C C . GLN A 1 92 ? 11.187 4.534 0.521 1.00 94.94 92 GLN A C 1
ATOM 778 O O . GLN A 1 92 ? 12.187 4.629 -0.191 1.00 94.94 92 GLN A O 1
ATOM 783 N N . MET A 1 93 ? 9.986 4.927 0.096 1.00 95.62 93 MET A N 1
ATOM 784 C CA . MET A 1 93 ? 9.763 5.478 -1.243 1.00 95.62 93 MET A CA 1
ATOM 785 C C . MET A 1 93 ? 10.570 6.759 -1.470 1.00 95.62 93 MET A C 1
ATOM 787 O O . MET A 1 93 ? 11.195 6.920 -2.523 1.00 95.62 93 MET A O 1
ATOM 791 N N . LYS A 1 94 ? 10.686 7.617 -0.449 1.00 96.56 94 LYS A N 1
ATOM 792 C CA . LYS A 1 94 ? 11.555 8.798 -0.506 1.00 96.56 94 LYS A CA 1
ATOM 793 C C . LYS A 1 94 ? 13.028 8.426 -0.716 1.00 96.56 94 LYS A C 1
ATOM 795 O O . LYS A 1 94 ? 13.686 9.059 -1.541 1.00 96.56 94 LYS A O 1
ATOM 800 N N . LYS A 1 95 ? 13.545 7.396 -0.030 1.00 96.62 95 LYS A N 1
ATOM 801 C CA . LYS A 1 95 ? 14.916 6.876 -0.242 1.00 96.62 95 LYS A CA 1
ATOM 802 C C . LYS A 1 95 ? 15.127 6.359 -1.667 1.00 96.62 95 LYS A C 1
ATOM 804 O O . LYS A 1 95 ? 16.229 6.463 -2.195 1.00 96.62 95 LYS A O 1
ATOM 809 N N . TRP A 1 96 ? 14.079 5.851 -2.309 1.00 95.38 96 TRP A N 1
ATOM 810 C CA . TRP A 1 96 ? 14.102 5.429 -3.713 1.00 95.38 96 TRP A CA 1
ATOM 811 C C . TRP A 1 96 ? 13.969 6.582 -4.719 1.00 95.38 96 TRP A C 1
ATOM 813 O O . TRP A 1 96 ? 13.960 6.343 -5.925 1.00 95.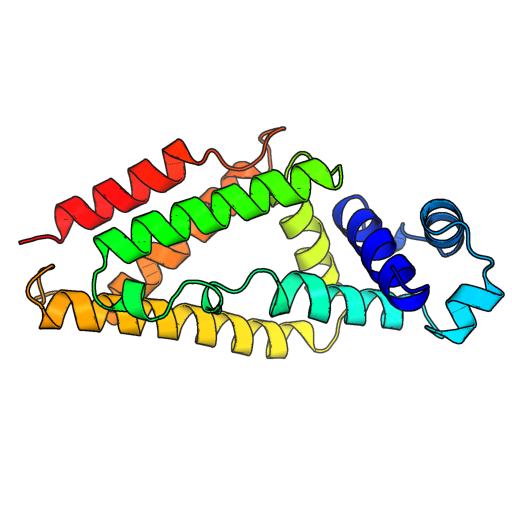38 96 TRP A O 1
ATOM 823 N N . GLY A 1 97 ? 13.890 7.830 -4.249 1.00 95.56 97 GLY A N 1
ATOM 824 C CA . GLY A 1 97 ? 13.740 9.022 -5.086 1.00 95.56 97 GLY A CA 1
ATOM 825 C C . GLY A 1 97 ? 12.287 9.383 -5.410 1.00 95.56 97 GLY A C 1
ATOM 826 O O . GLY A 1 97 ? 12.047 10.374 -6.099 1.00 95.56 97 GLY A O 1
ATOM 827 N N . LEU A 1 98 ? 11.312 8.638 -4.885 1.00 96.00 98 LEU A N 1
ATOM 828 C CA . LEU A 1 98 ? 9.883 8.905 -5.040 1.00 96.00 98 LEU A CA 1
ATOM 829 C C . LEU A 1 98 ? 9.426 9.837 -3.908 1.00 96.00 98 LEU A C 1
ATOM 831 O O . LEU A 1 98 ? 9.005 9.396 -2.842 1.00 96.00 98 LEU A O 1
ATOM 835 N N . LYS A 1 99 ? 9.565 11.152 -4.119 1.00 95.00 99 LYS A N 1
ATOM 836 C CA . LYS A 1 99 ? 9.295 12.177 -3.087 1.00 95.00 99 LYS A CA 1
ATOM 837 C C . LYS A 1 99 ? 7.848 12.172 -2.584 1.00 95.00 99 LYS A C 1
ATOM 839 O O . LYS A 1 99 ? 7.619 12.378 -1.396 1.00 95.00 99 LYS A O 1
ATOM 844 N N . ASN A 1 100 ? 6.901 11.943 -3.489 1.00 97.06 100 ASN A N 1
ATOM 845 C CA . ASN A 1 100 ? 5.480 11.851 -3.190 1.00 97.06 100 ASN A CA 1
ATOM 846 C C . ASN A 1 100 ? 5.020 10.406 -3.422 1.00 97.06 100 ASN A C 1
ATOM 848 O O . ASN A 1 100 ? 4.789 10.000 -4.561 1.00 97.06 100 ASN A O 1
ATOM 852 N N . MET A 1 101 ? 4.919 9.640 -2.331 1.00 96.25 101 MET A N 1
ATOM 853 C CA . MET A 1 101 ? 4.447 8.252 -2.349 1.00 96.25 101 MET A CA 1
ATOM 854 C C . MET A 1 101 ? 3.047 8.133 -2.958 1.00 96.25 101 MET A C 1
ATOM 856 O O . MET A 1 101 ? 2.817 7.254 -3.776 1.00 96.25 101 MET A O 1
ATOM 860 N N . ASN A 1 102 ? 2.130 9.036 -2.609 1.00 97.12 102 ASN A N 1
ATOM 861 C CA . ASN A 1 102 ? 0.736 8.966 -3.043 1.00 97.12 102 ASN A CA 1
ATOM 862 C C . ASN A 1 102 ? 0.589 9.213 -4.547 1.00 97.12 102 ASN A C 1
ATOM 864 O O . ASN A 1 102 ? -0.133 8.484 -5.216 1.00 97.12 102 ASN A O 1
ATOM 868 N N . LEU A 1 103 ? 1.323 10.184 -5.103 1.00 97.06 103 LEU A N 1
ATOM 869 C CA . LEU A 1 103 ? 1.370 10.389 -6.555 1.00 97.06 103 LEU A CA 1
ATOM 870 C C . LEU A 1 103 ? 1.993 9.185 -7.278 1.00 97.06 103 LEU A C 1
ATOM 872 O O . LEU A 1 103 ? 1.510 8.786 -8.333 1.00 97.06 103 LEU A O 1
ATOM 876 N N . ALA A 1 104 ? 3.052 8.601 -6.714 1.00 96.75 104 ALA A N 1
ATOM 877 C CA . ALA A 1 104 ? 3.678 7.408 -7.274 1.00 96.75 104 ALA A CA 1
ATOM 878 C C . ALA A 1 104 ? 2.711 6.209 -7.311 1.00 96.75 104 ALA A C 1
ATOM 880 O O . ALA A 1 104 ? 2.611 5.561 -8.352 1.00 96.75 104 ALA A O 1
ATOM 881 N N . LEU A 1 105 ? 1.979 5.961 -6.216 1.00 95.31 105 LEU A N 1
ATOM 882 C CA . LEU A 1 105 ? 0.946 4.922 -6.129 1.00 95.31 105 LEU A CA 1
ATOM 883 C C . LEU A 1 105 ? -0.199 5.188 -7.114 1.00 95.31 105 LEU A C 1
ATOM 885 O O . LEU A 1 105 ? -0.507 4.320 -7.924 1.00 95.31 105 LEU A O 1
ATOM 889 N N . LEU A 1 106 ? -0.737 6.414 -7.152 1.00 95.56 106 LEU A N 1
ATOM 890 C CA . LEU A 1 106 ? -1.790 6.787 -8.102 1.00 95.56 106 LEU A CA 1
ATOM 891 C C . LEU A 1 106 ? -1.369 6.518 -9.553 1.00 95.56 106 LEU A C 1
ATOM 893 O O . LEU A 1 106 ? -2.133 5.945 -10.331 1.00 95.56 106 LEU A O 1
ATOM 897 N N . ASN A 1 107 ? -0.152 6.927 -9.923 1.00 95.44 107 ASN A N 1
ATOM 898 C CA . ASN A 1 107 ? 0.364 6.721 -11.271 1.00 95.44 107 ASN A CA 1
ATOM 899 C C . ASN A 1 107 ? 0.422 5.234 -11.609 1.00 95.44 107 ASN A C 1
ATOM 901 O O . ASN A 1 107 ? -0.121 4.810 -12.631 1.00 95.44 107 ASN A O 1
ATOM 905 N N . ILE A 1 108 ? 1.089 4.436 -10.779 1.00 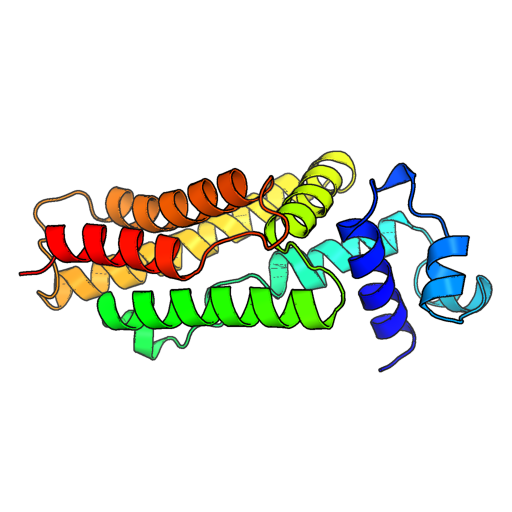96.50 108 ILE A N 1
ATOM 906 C CA . ILE A 1 108 ? 1.332 3.036 -11.111 1.00 96.50 108 ILE A CA 1
ATOM 907 C C . ILE A 1 108 ? 0.050 2.198 -11.046 1.00 96.50 108 ILE A C 1
ATOM 909 O O . ILE A 1 108 ? -0.156 1.371 -11.930 1.00 96.50 108 ILE A O 1
ATOM 913 N N . GLU A 1 109 ? -0.844 2.456 -10.090 1.00 95.25 109 GLU A N 1
ATOM 914 C CA . GLU A 1 109 ? -2.137 1.772 -9.965 1.00 95.25 109 GLU A CA 1
ATOM 915 C C . GLU A 1 109 ? -3.066 2.101 -11.134 1.00 95.25 109 GLU A C 1
ATOM 917 O O . GLU A 1 109 ? -3.642 1.194 -11.732 1.00 95.25 109 GLU A O 1
ATOM 922 N N . SER A 1 110 ? -3.155 3.374 -11.534 1.00 95.62 110 SER A N 1
ATOM 923 C CA . SER A 1 110 ? -3.943 3.782 -12.706 1.00 95.62 110 SER A CA 1
ATOM 924 C C . SER A 1 110 ? -3.453 3.086 -13.982 1.00 95.62 110 SER A C 1
ATOM 926 O O . SER A 1 110 ? -4.239 2.527 -14.749 1.00 95.62 110 SER A O 1
ATOM 928 N N . ASN A 1 111 ? -2.130 3.015 -14.174 1.00 96.56 111 ASN A N 1
ATOM 929 C CA . ASN A 1 111 ? -1.551 2.258 -15.282 1.00 96.56 111 ASN A CA 1
ATOM 930 C C . ASN A 1 111 ? -1.778 0.743 -15.137 1.00 96.56 111 ASN A C 1
ATOM 932 O O . ASN A 1 111 ? -1.955 0.058 -16.141 1.00 96.56 111 ASN A O 1
ATOM 936 N N . ALA A 1 112 ? -1.794 0.200 -13.919 1.00 97.31 112 ALA A N 1
ATOM 937 C CA . ALA A 1 112 ? -2.067 -1.215 -13.696 1.00 97.31 112 ALA A CA 1
ATOM 938 C C . ALA A 1 112 ? -3.482 -1.578 -14.160 1.00 97.31 112 ALA A C 1
ATOM 940 O O . ALA A 1 112 ? -3.637 -2.532 -14.917 1.00 97.31 112 ALA A O 1
ATOM 941 N N . TYR A 1 113 ? -4.490 -0.778 -13.800 1.00 96.75 113 TYR A N 1
ATOM 942 C CA . TYR A 1 113 ? -5.865 -0.983 -14.268 1.00 96.75 113 TYR A CA 1
ATOM 943 C C . TYR A 1 113 ? -6.003 -0.846 -15.789 1.00 96.75 113 TYR A C 1
ATOM 945 O O . TYR A 1 113 ? -6.802 -1.553 -16.394 1.00 96.75 113 TYR A O 1
ATOM 953 N N . ALA A 1 114 ? -5.208 0.020 -16.420 1.00 96.56 114 ALA A N 1
ATOM 954 C CA . ALA A 1 114 ? -5.251 0.208 -17.867 1.00 96.56 114 ALA A CA 1
ATOM 955 C C . ALA A 1 114 ? -4.530 -0.899 -18.664 1.00 96.56 114 ALA A C 1
ATOM 957 O O . ALA A 1 114 ? -4.960 -1.226 -19.769 1.00 96.56 114 ALA A O 1
ATOM 958 N N . PHE A 1 115 ? -3.427 -1.454 -18.147 1.00 95.94 115 PHE A N 1
ATOM 959 C CA . PHE A 1 115 ? -2.505 -2.281 -18.945 1.00 95.94 115 PHE A CA 1
ATOM 960 C C . PHE A 1 115 ? -2.278 -3.702 -18.419 1.00 95.94 115 PHE A C 1
ATOM 962 O O . PHE A 1 115 ? -1.680 -4.512 -19.134 1.00 95.94 115 PHE A O 1
ATOM 969 N N . TYR A 1 116 ? -2.729 -4.036 -17.206 1.00 97.06 116 TYR A N 1
ATOM 970 C CA . TYR A 1 116 ? -2.621 -5.384 -16.650 1.00 97.06 116 TYR A CA 1
ATOM 971 C C . TYR A 1 116 ? -3.998 -6.068 -16.596 1.00 97.06 116 TYR A C 1
ATOM 973 O O . TYR A 1 116 ? -4.791 -5.760 -15.709 1.00 97.06 116 TYR A O 1
ATOM 981 N N . PRO A 1 117 ? -4.292 -7.032 -17.496 1.00 96.62 117 PRO A N 1
ATOM 982 C CA . PRO A 1 117 ? -5.629 -7.629 -17.603 1.00 96.62 117 PRO A CA 1
ATOM 983 C C . PRO A 1 117 ? -6.169 -8.248 -16.308 1.00 96.62 117 PRO A C 1
ATOM 985 O O . PRO A 1 117 ? -7.370 -8.222 -16.065 1.00 96.62 117 PRO A O 1
ATOM 988 N N . GLN A 1 118 ? -5.286 -8.786 -15.463 1.00 96.69 118 GLN A N 1
ATOM 989 C CA . GLN A 1 118 ? -5.661 -9.427 -14.198 1.00 96.69 118 GLN A CA 1
ATOM 990 C C . GLN A 1 118 ? -5.776 -8.443 -13.027 1.00 96.69 118 GLN A C 1
ATOM 992 O O . GLN A 1 118 ? -6.052 -8.867 -11.906 1.00 96.69 118 GLN A O 1
ATOM 997 N N . MET A 1 119 ? -5.551 -7.142 -13.249 1.00 96.31 119 MET A N 1
ATOM 998 C CA . MET A 1 119 ? -5.505 -6.163 -12.164 1.00 96.31 119 MET A CA 1
ATOM 999 C C . MET A 1 119 ? -6.816 -6.109 -11.381 1.00 96.31 119 MET A C 1
ATOM 1001 O O . MET A 1 119 ? -6.765 -6.082 -10.160 1.00 96.31 119 MET A O 1
ATOM 1005 N N . HIS A 1 120 ? -7.973 -6.154 -12.050 1.00 95.56 120 HIS A N 1
ATOM 1006 C CA . HIS A 1 120 ? -9.277 -6.111 -11.376 1.00 95.56 120 HIS A CA 1
ATOM 1007 C C . HIS A 1 120 ? -9.492 -7.281 -10.407 1.00 95.56 120 HIS A C 1
ATOM 1009 O O . HIS A 1 120 ? -9.910 -7.074 -9.273 1.00 95.56 120 HIS A O 1
ATOM 1015 N N . GLU A 1 121 ? -9.197 -8.506 -10.841 1.00 96.94 121 GLU A N 1
ATOM 1016 C CA . GLU A 1 121 ? -9.350 -9.700 -10.005 1.00 96.94 121 GLU A CA 1
ATOM 1017 C C . GLU A 1 121 ? -8.343 -9.688 -8.850 1.00 96.94 121 GLU A C 1
ATOM 1019 O O . GLU A 1 121 ? -8.710 -9.855 -7.687 1.00 96.94 121 GLU A O 1
ATOM 1024 N N . LYS A 1 122 ? -7.069 -9.420 -9.157 1.00 95.50 122 LYS A N 1
ATOM 1025 C CA . LYS A 1 122 ? -5.996 -9.406 -8.158 1.00 95.50 122 LYS A CA 1
ATOM 1026 C C . LYS A 1 122 ? -6.181 -8.299 -7.128 1.00 95.50 122 LYS A C 1
ATOM 1028 O O . LYS A 1 122 ? -5.952 -8.537 -5.944 1.00 95.50 122 LYS A O 1
ATOM 1033 N N . SER A 1 123 ? -6.606 -7.109 -7.549 1.00 93.12 123 SER A N 1
ATOM 1034 C CA . SER A 1 123 ? -6.876 -6.020 -6.620 1.00 93.12 123 SER A CA 1
ATOM 1035 C C . SER A 1 123 ? -8.093 -6.327 -5.754 1.00 93.12 123 SER A C 1
ATOM 1037 O O . SER A 1 123 ? -8.039 -6.044 -4.564 1.00 93.12 123 SER A O 1
ATOM 1039 N N . ALA A 1 124 ? -9.152 -6.951 -6.280 1.00 94.56 124 ALA A N 1
ATOM 1040 C CA . ALA A 1 124 ? -10.304 -7.351 -5.472 1.00 94.56 124 ALA A CA 1
ATOM 1041 C C . ALA A 1 124 ? -9.915 -8.351 -4.370 1.00 94.56 124 ALA A C 1
ATOM 1043 O O . ALA A 1 124 ? -10.286 -8.160 -3.212 1.00 94.56 124 ALA A O 1
ATOM 1044 N N . VAL A 1 125 ? -9.113 -9.370 -4.707 1.00 94.50 125 VAL A N 1
ATOM 1045 C CA . VAL A 1 125 ? -8.564 -10.312 -3.716 1.00 94.50 125 VAL A CA 1
ATOM 1046 C C . VAL A 1 125 ? -7.751 -9.559 -2.669 1.00 94.50 125 VAL A C 1
ATOM 1048 O O . VAL A 1 125 ? -8.023 -9.683 -1.479 1.00 94.50 125 VAL A O 1
ATOM 1051 N N . TRP A 1 126 ? -6.811 -8.722 -3.103 1.00 92.62 126 TRP A N 1
ATOM 1052 C CA . TRP A 1 126 ? -5.955 -7.964 -2.198 1.00 92.62 126 TRP A CA 1
ATOM 1053 C C . TRP A 1 126 ? -6.750 -7.057 -1.244 1.00 9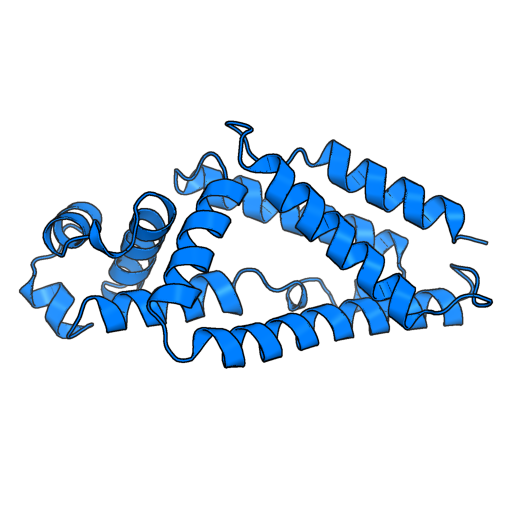2.62 126 TRP A C 1
ATOM 1055 O O . TRP A 1 126 ? -6.495 -7.079 -0.041 1.00 92.62 126 TRP A O 1
ATOM 1065 N N . HIS A 1 127 ? -7.748 -6.312 -1.741 1.00 91.38 127 HIS A N 1
ATOM 1066 C CA . HIS A 1 127 ? -8.593 -5.437 -0.917 1.00 91.38 127 HIS A CA 1
ATOM 1067 C C . HIS A 1 127 ? -9.413 -6.229 0.104 1.00 91.38 127 HIS A C 1
ATOM 1069 O O . HIS A 1 127 ? -9.507 -5.810 1.257 1.00 91.38 127 HIS A O 1
ATOM 1075 N N . ASN A 1 128 ? -9.972 -7.377 -0.293 1.00 93.31 128 ASN A N 1
ATOM 1076 C CA . ASN A 1 128 ? -10.712 -8.243 0.623 1.00 93.31 128 ASN A CA 1
ATOM 1077 C C . ASN A 1 128 ? -9.823 -8.735 1.767 1.00 93.31 128 ASN A C 1
ATOM 1079 O O . ASN A 1 128 ? -10.252 -8.745 2.916 1.00 93.31 128 ASN A O 1
ATOM 1083 N N . GLU A 1 129 ? -8.572 -9.085 1.477 1.00 93.12 129 GLU A N 1
ATOM 1084 C CA . GLU A 1 129 ? -7.623 -9.493 2.509 1.00 93.12 129 GLU A CA 1
ATOM 1085 C C . GLU A 1 129 ? -7.278 -8.353 3.480 1.00 93.12 129 GLU A C 1
ATOM 1087 O O . GLU A 1 129 ? -7.155 -8.592 4.679 1.00 93.12 129 GLU A O 1
ATOM 1092 N N . GLN A 1 130 ? -7.146 -7.111 2.991 1.00 91.69 130 GLN A N 1
ATOM 1093 C CA . GLN A 1 130 ? -6.930 -5.955 3.873 1.00 91.69 130 GLN A CA 1
ATOM 1094 C C . GLN A 1 130 ? -8.151 -5.711 4.770 1.00 91.69 130 GLN A C 1
ATOM 1096 O O . GLN A 1 130 ? -8.010 -5.444 5.962 1.00 91.69 130 GLN A O 1
ATOM 1101 N N . LEU A 1 131 ? -9.358 -5.812 4.203 1.00 94.12 131 LEU A N 1
ATOM 1102 C CA . LEU A 1 131 ? -10.604 -5.614 4.939 1.00 94.12 131 LEU A CA 1
ATOM 1103 C C . LEU A 1 131 ? -10.795 -6.677 6.025 1.00 94.12 131 LEU A C 1
ATOM 1105 O O . LEU A 1 131 ? -11.197 -6.335 7.133 1.00 94.12 131 LEU A O 1
ATOM 1109 N N . GLN A 1 132 ? -10.459 -7.937 5.741 1.00 95.81 132 GLN A N 1
ATOM 1110 C CA . GLN A 1 132 ? -10.543 -9.023 6.721 1.00 95.81 132 GLN A CA 1
ATOM 1111 C C . GLN A 1 132 ? -9.676 -8.765 7.956 1.00 95.81 132 GLN A C 1
ATOM 1113 O O . GLN A 1 132 ? -10.116 -9.040 9.067 1.00 95.81 132 GLN A O 1
ATOM 1118 N N . ILE A 1 133 ? -8.488 -8.179 7.788 1.00 96.75 133 ILE A N 1
ATOM 1119 C CA . ILE A 1 133 ? -7.619 -7.818 8.919 1.00 96.75 133 ILE A CA 1
ATOM 1120 C C . ILE A 1 133 ? -8.249 -6.704 9.754 1.00 96.75 133 ILE A C 1
ATOM 1122 O O . ILE A 1 133 ? -8.260 -6.782 10.977 1.00 96.75 133 ILE A O 1
ATOM 1126 N N . TRP A 1 134 ? -8.818 -5.678 9.118 1.00 97.50 134 TRP A N 1
ATOM 1127 C CA . TRP A 1 134 ? -9.539 -4.641 9.858 1.00 97.50 134 TRP A CA 1
ATOM 1128 C C . TRP A 1 134 ? -10.754 -5.210 10.598 1.00 97.50 134 TRP A C 1
ATOM 1130 O O . TRP A 1 134 ? -10.983 -4.856 11.750 1.00 97.50 134 TRP A O 1
ATOM 1140 N N . GLN A 1 135 ? -11.508 -6.115 9.972 1.00 97.94 135 GLN A N 1
ATOM 1141 C CA . GLN A 1 135 ? -12.638 -6.795 10.609 1.00 97.94 135 GLN A CA 1
ATOM 1142 C C . GLN A 1 135 ? -12.194 -7.625 11.817 1.00 97.94 135 GLN A C 1
ATOM 1144 O O . GLN A 1 135 ? -12.835 -7.552 12.863 1.00 97.94 135 GLN A O 1
ATOM 1149 N N . GLU A 1 136 ? -11.088 -8.362 11.696 1.00 97.88 136 GLU A N 1
ATOM 1150 C CA . GLU A 1 136 ? -10.464 -9.116 12.788 1.00 97.88 136 GLU A CA 1
ATOM 1151 C C . GLU A 1 136 ? -10.115 -8.198 13.971 1.00 97.88 136 GLU A C 1
ATOM 1153 O O . GLU A 1 136 ? -10.572 -8.432 15.089 1.00 97.88 136 GLU A O 1
ATOM 1158 N N . VAL A 1 137 ? -9.386 -7.106 13.717 1.00 98.38 137 VAL A N 1
ATOM 1159 C CA . VAL A 1 137 ? -8.956 -6.146 14.751 1.00 98.38 137 VAL A CA 1
ATOM 1160 C C . VAL A 1 137 ? -10.157 -5.532 15.471 1.00 98.38 137 VAL A C 1
ATOM 1162 O O . VAL A 1 137 ? -10.191 -5.468 16.700 1.00 98.38 137 VAL A O 1
ATOM 1165 N N . ILE A 1 138 ? -11.165 -5.091 14.715 1.00 98.38 138 ILE A N 1
ATOM 1166 C CA . ILE A 1 138 ? -12.372 -4.480 15.281 1.00 98.38 138 ILE A CA 1
ATOM 1167 C C . ILE A 1 138 ? -13.178 -5.496 16.100 1.00 98.38 138 ILE A C 1
ATOM 1169 O O . ILE A 1 138 ? -13.661 -5.162 17.185 1.00 98.38 138 ILE A O 1
ATOM 1173 N N . ALA A 1 139 ? -13.306 -6.736 15.622 1.00 98.19 139 ALA A N 1
ATOM 1174 C CA . ALA A 1 139 ? -13.985 -7.798 16.357 1.00 98.19 139 ALA A CA 1
ATOM 1175 C C . ALA A 1 139 ? -13.274 -8.120 17.682 1.00 98.19 139 ALA A C 1
ATOM 1177 O O . ALA A 1 139 ? -13.938 -8.248 18.715 1.00 98.19 139 ALA A O 1
ATOM 1178 N N . ASN A 1 140 ? -11.940 -8.194 17.675 1.00 98.19 140 ASN A N 1
ATOM 1179 C CA . ASN A 1 140 ? -11.137 -8.426 18.875 1.00 98.19 140 ASN A CA 1
ATOM 1180 C C . ASN A 1 140 ? -11.274 -7.279 19.882 1.00 98.19 140 ASN A C 1
ATOM 1182 O O . ASN A 1 140 ? -11.555 -7.525 21.055 1.00 98.19 140 ASN A O 1
ATOM 1186 N N . ALA A 1 141 ? -11.179 -6.028 19.427 1.00 98.19 141 ALA A N 1
ATOM 1187 C CA . ALA A 1 141 ? -11.347 -4.853 20.279 1.00 98.19 141 ALA A CA 1
ATOM 1188 C C . ALA A 1 141 ? -12.732 -4.818 20.954 1.00 98.19 141 ALA A C 1
ATOM 1190 O O . ALA A 1 141 ? -12.838 -4.577 22.158 1.00 98.19 141 ALA A O 1
ATOM 1191 N N . ALA A 1 142 ? -13.802 -5.124 20.213 1.00 97.94 142 ALA A N 1
ATOM 1192 C CA . ALA A 1 142 ? -15.154 -5.198 20.771 1.00 97.94 142 ALA A CA 1
ATOM 1193 C C . ALA A 1 142 ? -15.300 -6.351 21.781 1.00 97.94 142 ALA A C 1
ATOM 1195 O O . ALA A 1 142 ? -15.864 -6.170 22.860 1.00 97.94 142 ALA A O 1
ATOM 1196 N N . LYS A 1 143 ? -14.754 -7.533 21.467 1.00 97.62 143 LYS A N 1
ATOM 1197 C CA . LYS A 1 143 ? -14.746 -8.702 22.363 1.00 97.62 143 LYS A CA 1
ATOM 1198 C C . LYS A 1 143 ? -13.996 -8.423 23.670 1.00 97.62 143 LYS A C 1
ATOM 1200 O O . LYS A 1 143 ? -14.424 -8.881 24.728 1.00 97.62 143 LYS A O 1
ATOM 1205 N N . ASN A 1 144 ? -12.908 -7.661 23.597 1.00 96.88 144 ASN A N 1
ATOM 1206 C CA . ASN A 1 144 ? -12.072 -7.290 24.736 1.00 96.88 144 ASN A CA 1
ATOM 1207 C C . ASN A 1 144 ? -12.617 -6.077 25.518 1.00 96.88 144 ASN A C 1
ATOM 1209 O O . ASN A 1 144 ? -11.968 -5.624 26.459 1.00 96.88 144 ASN A O 1
ATOM 1213 N N . ASN A 1 145 ? -13.814 -5.576 25.177 1.00 97.38 145 ASN A N 1
ATOM 1214 C CA . ASN A 1 145 ? -14.425 -4.366 25.742 1.00 97.38 145 ASN A CA 1
ATOM 1215 C C . ASN A 1 145 ? -13.545 -3.108 25.612 1.00 97.38 145 ASN A C 1
ATOM 1217 O O . ASN A 1 145 ? -13.655 -2.190 26.419 1.00 97.38 145 ASN A O 1
ATOM 1221 N N . GLU A 1 146 ? -12.670 -3.052 24.603 1.00 98.31 146 GLU A N 1
ATOM 1222 C CA . GLU A 1 146 ? -11.895 -1.849 24.281 1.00 98.31 146 GLU A CA 1
ATOM 1223 C C . GLU A 1 146 ? -12.786 -0.786 23.632 1.00 98.31 146 GLU A C 1
ATOM 1225 O O . GLU A 1 146 ? -12.633 0.405 23.897 1.00 98.31 146 GLU A O 1
ATOM 1230 N N . ILE A 1 147 ? -13.729 -1.221 22.791 1.00 98.44 147 ILE A N 1
ATOM 1231 C CA . ILE A 1 147 ? -14.676 -0.364 22.078 1.00 98.44 147 ILE A CA 1
ATOM 1232 C C . ILE A 1 147 ? -16.117 -0.832 22.276 1.00 98.44 147 ILE A C 1
ATOM 1234 O O . ILE A 1 147 ? -16.385 -2.006 22.537 1.00 98.44 147 ILE A O 1
ATOM 1238 N N . ARG A 1 148 ? -17.058 0.095 22.091 1.00 97.38 148 ARG A N 1
ATOM 1239 C CA . ARG A 1 148 ? -18.499 -0.181 22.043 1.00 97.3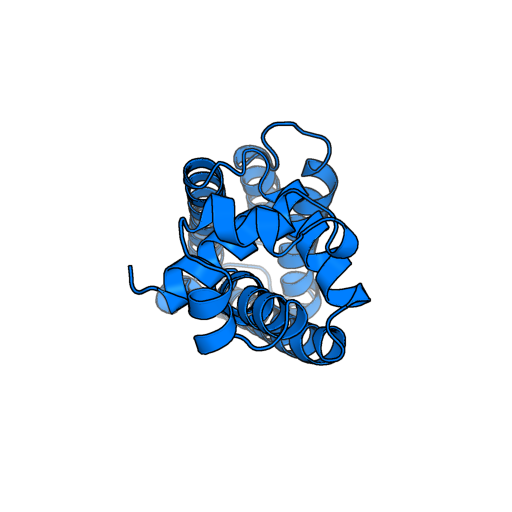8 148 ARG A CA 1
ATOM 1240 C C . ARG A 1 148 ? -18.863 -1.183 20.946 1.00 97.38 148 ARG A C 1
ATOM 1242 O O . ARG A 1 148 ? -18.265 -1.192 19.872 1.00 97.38 148 ARG A O 1
ATOM 1249 N N . ASN A 1 149 ? -19.882 -1.997 21.213 1.00 96.12 149 ASN A N 1
ATOM 1250 C CA . ASN A 1 149 ? -20.336 -3.086 20.342 1.00 96.12 149 ASN A CA 1
ATOM 1251 C C . ASN A 1 149 ? -21.806 -2.950 19.897 1.00 96.12 149 ASN A C 1
ATOM 1253 O O . ASN A 1 149 ? -22.369 -3.878 19.325 1.00 96.12 149 ASN A O 1
ATOM 1257 N N . ASP A 1 150 ? -22.424 -1.793 20.128 1.00 96.94 150 ASP A N 1
ATOM 1258 C CA . ASP A 1 150 ? -23.794 -1.448 19.726 1.00 96.94 150 ASP A CA 1
ATOM 1259 C C . ASP A 1 150 ? -23.856 -0.763 18.344 1.00 96.94 150 ASP A C 1
ATOM 1261 O O . ASP A 1 150 ? -24.792 -0.029 18.027 1.00 96.94 150 ASP A O 1
ATOM 1265 N N . ILE A 1 151 ? -22.842 -1.005 17.514 1.00 95.56 151 ILE A N 1
ATOM 1266 C CA . ILE A 1 151 ? -22.674 -0.472 16.159 1.00 95.56 151 ILE A CA 1
ATOM 1267 C C . ILE A 1 151 ? -22.302 -1.603 15.194 1.00 95.56 151 ILE A C 1
ATOM 1269 O O . ILE A 1 151 ? -21.843 -2.666 15.611 1.00 95.56 151 ILE A O 1
ATOM 1273 N N . ASP A 1 152 ? -22.465 -1.375 13.890 1.00 97.62 152 ASP A N 1
ATOM 1274 C CA . ASP A 1 152 ? -22.042 -2.343 12.877 1.00 97.62 152 ASP A CA 1
ATOM 1275 C C . ASP A 1 152 ? -20.508 -2.369 12.756 1.00 97.62 152 ASP A C 1
ATOM 1277 O O . ASP A 1 152 ? -19.882 -1.463 12.196 1.00 97.62 152 ASP A O 1
ATOM 1281 N N . LEU A 1 153 ? -19.907 -3.434 13.286 1.00 97.25 153 LEU A N 1
ATOM 1282 C CA . LEU A 1 153 ? -18.459 -3.632 13.315 1.00 97.25 153 LEU A CA 1
ATOM 1283 C C . LEU A 1 153 ? -17.845 -3.836 11.919 1.00 97.25 153 LEU A C 1
ATOM 1285 O O . LEU A 1 153 ? -16.687 -3.475 11.707 1.00 97.25 153 LEU A O 1
ATOM 1289 N N . ASN A 1 154 ? -18.604 -4.353 10.947 1.00 96.06 154 ASN A N 1
ATOM 1290 C CA . ASN A 1 154 ? -18.112 -4.519 9.578 1.00 96.06 154 ASN A CA 1
ATOM 1291 C C . ASN A 1 154 ? -18.015 -3.170 8.866 1.00 96.06 154 ASN A C 1
ATOM 1293 O O . ASN A 1 154 ? -17.022 -2.897 8.192 1.00 96.06 154 ASN A O 1
ATOM 1297 N N . ILE A 1 155 ? -19.023 -2.310 9.046 1.00 96.12 155 ILE A N 1
ATOM 1298 C CA . ILE A 1 155 ? -18.988 -0.933 8.533 1.00 96.12 155 ILE A CA 1
ATOM 1299 C C . ILE A 1 155 ? -17.864 -0.146 9.214 1.00 96.12 155 ILE A C 1
ATOM 1301 O O . ILE A 1 155 ? -17.159 0.621 8.557 1.00 96.12 155 ILE A O 1
ATOM 1305 N N . LEU A 1 156 ? -17.661 -0.360 10.516 1.00 97.00 156 LEU A N 1
ATOM 1306 C CA . LEU A 1 156 ? -16.599 0.303 11.261 1.00 97.00 156 LEU A CA 1
ATOM 1307 C C . LEU A 1 156 ? -15.198 -0.057 10.747 1.00 97.00 156 LEU A C 1
ATOM 1309 O O . LEU A 1 156 ? -14.377 0.838 10.550 1.00 97.00 156 LEU A O 1
ATOM 1313 N N . ALA A 1 157 ? -14.935 -1.341 10.488 1.00 96.44 157 ALA A N 1
ATOM 1314 C CA . ALA A 1 157 ? -13.683 -1.797 9.883 1.00 96.44 157 ALA A CA 1
ATOM 1315 C C . ALA A 1 157 ? -13.415 -1.106 8.533 1.00 96.44 157 ALA A C 1
ATOM 1317 O O . ALA A 1 157 ? -12.306 -0.640 8.264 1.00 96.44 157 ALA A O 1
ATOM 1318 N N . ASP A 1 158 ? -14.454 -0.965 7.710 1.00 95.44 158 ASP A N 1
ATOM 1319 C CA . ASP A 1 158 ? -14.375 -0.298 6.411 1.00 95.44 158 ASP A CA 1
ATOM 1320 C C . ASP A 1 158 ? -14.099 1.218 6.535 1.00 95.44 158 ASP A C 1
ATOM 1322 O O . ASP A 1 158 ? -13.410 1.800 5.694 1.00 95.44 158 ASP A O 1
ATOM 1326 N N . PHE A 1 159 ? -14.551 1.884 7.606 1.00 96.44 159 PHE A N 1
ATOM 1327 C CA . PHE A 1 159 ? -14.250 3.305 7.834 1.00 96.44 159 PHE A CA 1
ATOM 1328 C C . PHE A 1 159 ? -12.762 3.595 8.032 1.00 96.44 159 PHE A C 1
ATOM 1330 O O . PHE A 1 159 ? -12.268 4.554 7.436 1.00 96.44 159 PHE A O 1
ATOM 1337 N N . PHE A 1 160 ? -12.030 2.777 8.794 1.00 96.19 160 PHE A N 1
ATOM 1338 C CA . PHE A 1 160 ? -10.581 2.964 8.957 1.00 96.19 160 PHE A CA 1
ATOM 1339 C C . PHE A 1 160 ? -9.851 2.897 7.611 1.00 96.19 160 PHE A C 1
ATOM 1341 O O . PHE A 1 160 ? -9.036 3.767 7.288 1.00 96.19 160 PHE A O 1
ATOM 1348 N N . ASN A 1 161 ? -10.211 1.919 6.778 1.00 92.94 161 ASN A N 1
ATOM 1349 C CA . ASN A 1 161 ? -9.654 1.788 5.437 1.00 92.94 161 ASN A CA 1
ATOM 1350 C C . ASN A 1 161 ? -10.014 2.991 4.542 1.00 92.94 161 ASN A C 1
ATOM 1352 O O . ASN A 1 161 ? -9.145 3.573 3.890 1.00 92.94 161 ASN A O 1
ATOM 1356 N N . LYS A 1 162 ? -11.281 3.427 4.551 1.00 95.88 162 LYS A N 1
ATOM 1357 C CA . LYS A 1 162 ? -11.746 4.590 3.774 1.00 95.88 162 LYS A CA 1
ATOM 1358 C C . LYS A 1 162 ? -11.056 5.891 4.166 1.00 95.88 162 LYS A C 1
ATOM 1360 O O . LYS A 1 162 ? -10.741 6.678 3.276 1.00 95.88 162 LYS A O 1
ATOM 1365 N N . ILE A 1 163 ? -10.803 6.118 5.455 1.00 97.44 163 ILE A N 1
ATOM 1366 C CA . ILE A 1 163 ? -10.066 7.299 5.926 1.00 97.44 163 ILE A CA 1
ATOM 1367 C C . ILE A 1 163 ? -8.659 7.308 5.319 1.00 97.44 163 ILE A C 1
ATOM 1369 O O . ILE A 1 163 ? -8.258 8.306 4.720 1.00 97.44 163 ILE A O 1
ATOM 1373 N N . TYR A 1 164 ? -7.933 6.187 5.393 1.00 96.00 164 TYR A N 1
ATOM 1374 C CA . TYR A 1 164 ? -6.597 6.092 4.802 1.00 96.00 164 TYR A CA 1
ATOM 1375 C C . TYR A 1 164 ? -6.613 6.308 3.283 1.00 96.00 164 TYR A C 1
ATOM 1377 O O . TYR A 1 164 ? -5.833 7.114 2.773 1.00 96.00 164 TYR A O 1
ATOM 1385 N N . LEU A 1 165 ? -7.505 5.627 2.556 1.00 94.12 165 LEU A N 1
ATOM 1386 C CA . LEU A 1 165 ? -7.602 5.752 1.098 1.00 94.12 165 LEU A CA 1
ATOM 1387 C C . LEU A 1 165 ? -7.999 7.172 0.669 1.00 94.12 165 LEU A C 1
ATOM 1389 O O . LEU A 1 165 ? -7.401 7.730 -0.254 1.00 94.12 165 LEU A O 1
ATOM 1393 N N . GLY A 1 166 ? -8.959 7.783 1.367 1.00 97.19 166 GLY A N 1
ATOM 1394 C CA . GLY A 1 166 ? -9.388 9.158 1.130 1.00 97.19 166 GLY A CA 1
ATOM 1395 C C . GLY A 1 166 ? -8.247 10.151 1.339 1.00 97.19 166 GLY A C 1
ATOM 1396 O O . GLY A 1 166 ? -7.942 10.942 0.445 1.00 97.19 166 GLY A O 1
ATOM 1397 N N . LEU A 1 167 ? -7.551 10.062 2.475 1.00 97.56 167 LEU A N 1
ATOM 1398 C CA . LEU A 1 167 ? -6.406 10.923 2.759 1.00 97.56 167 LEU A CA 1
ATOM 1399 C C . LEU A 1 167 ? -5.243 10.671 1.790 1.00 97.56 167 LEU A C 1
ATOM 1401 O O . LEU A 1 167 ? -4.581 11.619 1.361 1.00 97.56 167 LEU A O 1
ATOM 1405 N N . SER A 1 168 ? -5.010 9.416 1.396 1.00 95.69 168 SER A N 1
ATOM 1406 C CA . SER A 1 168 ? -3.996 9.052 0.405 1.00 95.69 168 SER A CA 1
ATOM 1407 C C . SER A 1 168 ? -4.240 9.770 -0.925 1.00 95.69 168 SER A C 1
ATOM 1409 O O . SER A 1 168 ? -3.330 10.419 -1.447 1.00 95.69 168 SER A O 1
ATOM 1411 N N . LEU A 1 169 ? -5.478 9.743 -1.429 1.00 96.56 169 LEU A N 1
ATOM 1412 C CA . LEU A 1 169 ? -5.848 10.418 -2.672 1.00 96.56 169 LEU A CA 1
ATOM 1413 C C . LEU A 1 169 ? -5.755 11.947 -2.550 1.00 96.56 169 LEU A C 1
ATOM 1415 O O . LEU A 1 169 ? -5.166 12.603 -3.410 1.00 96.56 169 LEU A O 1
ATOM 1419 N N . LEU A 1 170 ? -6.275 12.523 -1.462 1.00 97.75 170 LEU A N 1
ATOM 1420 C CA . LEU A 1 170 ? -6.225 13.971 -1.210 1.00 97.75 170 LEU A CA 1
ATOM 1421 C C . LEU A 1 170 ? -4.795 14.506 -1.043 1.00 97.75 170 LEU A C 1
ATOM 1423 O O . LEU A 1 170 ? -4.544 15.697 -1.222 1.00 97.75 170 LEU A O 1
ATOM 1427 N N . SER A 1 171 ? -3.840 13.626 -0.748 1.00 97.88 171 SER A N 1
ATOM 1428 C CA . SER A 1 171 ? -2.430 13.969 -0.576 1.00 97.88 171 SER A CA 1
ATOM 1429 C C . SER A 1 171 ? -1.629 14.022 -1.879 1.00 97.88 171 SER A C 1
ATOM 1431 O O . SER A 1 171 ? -0.497 14.510 -1.880 1.00 97.88 171 SER A O 1
ATOM 1433 N N . VAL A 1 172 ? -2.191 13.564 -3.001 1.00 97.62 172 VAL A N 1
ATOM 1434 C CA . VAL A 1 172 ? -1.555 13.601 -4.330 1.00 97.62 172 VAL A CA 1
ATOM 1435 C C . VAL A 1 172 ? -1.038 14.996 -4.729 1.00 97.62 172 VAL A C 1
ATOM 1437 O O . VAL A 1 172 ? 0.120 15.073 -5.143 1.00 97.62 172 VAL A O 1
ATOM 1440 N N . PRO A 1 173 ? -1.792 16.108 -4.593 1.00 97.31 173 PRO A N 1
ATOM 1441 C CA . PRO A 1 173 ? -1.290 17.439 -4.949 1.00 97.31 173 PRO A CA 1
ATOM 1442 C C . PRO A 1 173 ? -0.188 17.972 -4.016 1.00 97.31 173 PRO A C 1
ATOM 1444 O O . PRO A 1 173 ? 0.497 18.930 -4.373 1.00 97.31 173 PRO A O 1
ATOM 1447 N N . ASN A 1 174 ? 0.017 17.383 -2.833 1.00 96.31 174 ASN A N 1
ATOM 1448 C CA . ASN A 1 174 ? 1.068 17.817 -1.915 1.00 96.31 174 ASN A CA 1
ATOM 1449 C C . ASN A 1 174 ? 2.443 17.307 -2.396 1.00 96.31 174 ASN A C 1
ATOM 1451 O O . ASN A 1 174 ? 2.632 16.096 -2.488 1.00 96.31 174 ASN A O 1
ATOM 1455 N N . PRO A 1 175 ? 3.461 18.164 -2.609 1.00 94.75 175 PRO A N 1
ATOM 1456 C CA . PRO A 1 175 ? 4.788 17.727 -3.057 1.00 94.75 175 PRO A CA 1
ATOM 1457 C C . PRO A 1 175 ? 5.473 16.666 -2.178 1.00 94.75 175 PRO A C 1
ATOM 1459 O O . PRO A 1 175 ? 6.345 15.945 -2.664 1.00 94.75 175 PRO A O 1
ATOM 1462 N N . GLN A 1 176 ? 5.111 16.572 -0.893 1.00 95.12 176 GLN A N 1
ATOM 1463 C CA . GLN A 1 176 ? 5.633 15.563 0.043 1.00 95.12 176 GLN A CA 1
ATOM 1464 C C . GLN A 1 176 ? 4.652 14.402 0.297 1.00 95.12 176 GLN A C 1
ATOM 1466 O O . GLN A 1 176 ? 4.917 13.562 1.162 1.00 95.12 176 GLN A O 1
ATOM 1471 N N . GLY A 1 177 ? 3.521 14.350 -0.411 1.00 97.06 177 GLY A N 1
ATOM 1472 C CA . GLY A 1 177 ? 2.460 13.364 -0.208 1.00 97.06 177 GLY A CA 1
ATOM 1473 C C . GLY A 1 177 ? 1.786 13.474 1.163 1.00 97.06 177 GLY A C 1
ATOM 1474 O O . GLY A 1 177 ? 1.703 14.554 1.749 1.00 97.06 177 GLY A O 1
ATOM 1475 N N . ILE A 1 178 ? 1.327 12.335 1.679 1.00 97.38 178 ILE A N 1
ATOM 1476 C CA . ILE A 1 178 ? 0.508 12.216 2.891 1.00 97.38 178 ILE A CA 1
ATOM 1477 C C . ILE A 1 178 ? 1.167 12.796 4.137 1.00 97.38 178 ILE A C 1
ATOM 1479 O O . ILE A 1 178 ? 2.344 12.547 4.401 1.00 97.38 178 ILE A O 1
ATOM 1483 N N . LYS A 1 179 ? 0.418 13.566 4.927 1.00 97.56 179 LYS A N 1
ATOM 1484 C CA . LYS A 1 179 ? 0.852 14.034 6.249 1.00 97.56 179 LYS A CA 1
ATOM 1485 C C . LYS A 1 179 ? 0.503 12.965 7.280 1.00 97.56 179 LYS A C 1
ATOM 1487 O O . LYS A 1 179 ? -0.665 12.636 7.453 1.00 97.56 179 LYS A O 1
ATOM 1492 N N . ILE A 1 180 ? 1.517 12.395 7.927 1.00 98.00 180 ILE A N 1
ATOM 1493 C CA . ILE A 1 180 ? 1.329 11.264 8.850 1.00 98.00 180 ILE A CA 1
ATOM 1494 C C . ILE A 1 180 ? 0.548 11.708 10.089 1.00 98.00 180 ILE A C 1
ATOM 1496 O O . ILE A 1 180 ? -0.284 10.968 10.597 1.00 98.00 180 ILE A O 1
ATOM 1500 N N . GLU A 1 181 ? 0.763 12.948 10.519 1.00 97.88 181 GLU A N 1
ATOM 1501 C CA . GLU A 1 181 ? 0.100 13.557 11.668 1.00 97.88 181 GLU A CA 1
ATOM 1502 C C . GLU A 1 181 ? -1.407 13.743 11.430 1.00 97.88 181 GLU A C 1
ATOM 1504 O O . GLU A 1 181 ? -2.196 13.658 12.365 1.00 97.88 181 GLU A O 1
ATOM 1509 N N . GLU A 1 182 ? -1.815 13.976 10.178 1.00 97.88 182 GLU A N 1
ATOM 1510 C CA . GLU A 1 182 ? -3.224 14.102 9.787 1.00 97.88 182 GLU A CA 1
ATOM 1511 C C . GLU A 1 182 ? -3.921 12.739 9.834 1.00 97.88 182 GLU A C 1
ATOM 1513 O O . GLU A 1 182 ? -4.952 12.607 10.485 1.00 97.88 182 GLU A O 1
ATOM 1518 N N . LEU A 1 183 ? -3.284 11.704 9.272 1.00 98.25 183 LEU A N 1
ATOM 1519 C CA . LEU A 1 183 ? -3.782 10.328 9.349 1.00 98.25 183 LEU A CA 1
ATOM 1520 C C . LEU A 1 183 ? -3.930 9.860 10.803 1.00 98.25 183 LEU A C 1
ATOM 1522 O O . LEU A 1 183 ? -4.951 9.285 11.172 1.00 98.25 183 LEU A O 1
ATOM 1526 N N . GLN A 1 184 ? -2.914 10.127 11.629 1.00 98.50 184 GLN A N 1
ATOM 1527 C CA . GLN A 1 184 ? -2.937 9.778 13.045 1.00 98.50 184 GLN A CA 1
ATOM 1528 C C . GLN A 1 184 ? -4.078 10.490 13.773 1.00 98.50 184 GLN A C 1
ATOM 1530 O O . GLN A 1 184 ? -4.818 9.850 14.513 1.00 98.50 184 GLN A O 1
ATOM 1535 N N . LYS A 1 185 ? -4.270 11.789 13.518 1.00 98.44 185 LYS A N 1
ATOM 1536 C CA . LYS A 1 185 ? -5.362 12.563 14.113 1.00 98.44 185 LYS A CA 1
ATOM 1537 C C . LYS A 1 185 ? -6.734 12.012 13.722 1.00 98.44 185 LYS A C 1
ATOM 1539 O O . LYS A 1 185 ? -7.602 11.907 14.586 1.00 98.44 185 LYS A O 1
ATOM 1544 N N . ASP A 1 186 ? -6.939 11.661 12.455 1.00 98.19 186 ASP A N 1
ATOM 1545 C CA . ASP A 1 186 ? -8.217 11.115 11.987 1.00 98.19 186 ASP A CA 1
ATOM 1546 C C . ASP A 1 186 ? -8.523 9.757 12.633 1.00 98.19 186 ASP A C 1
ATOM 1548 O O . ASP A 1 186 ? -9.641 9.530 13.101 1.00 98.19 186 ASP A O 1
ATOM 1552 N N . PHE A 1 187 ? -7.519 8.880 12.738 1.00 98.44 187 PHE A N 1
ATOM 1553 C CA . PHE A 1 187 ? -7.658 7.581 13.401 1.00 98.44 187 PHE A CA 1
ATOM 1554 C C . PHE A 1 187 ? -7.879 7.718 14.911 1.00 98.44 187 PHE A C 1
ATOM 1556 O O . PHE A 1 187 ? -8.765 7.061 15.456 1.00 98.44 187 PHE A O 1
ATOM 1563 N N . ASP A 1 188 ? -7.134 8.596 15.586 1.00 98.31 188 ASP A N 1
ATOM 1564 C CA . ASP A 1 188 ? -7.282 8.850 17.021 1.00 98.31 188 ASP A CA 1
ATOM 1565 C C . ASP A 1 188 ? -8.656 9.443 17.354 1.00 98.31 188 ASP A C 1
ATOM 1567 O O . ASP A 1 188 ? -9.271 9.060 18.353 1.00 98.31 188 ASP A O 1
ATOM 1571 N N . ASN A 1 189 ? -9.169 10.338 16.505 1.00 98.12 189 ASN A N 1
ATOM 1572 C CA . ASN A 1 189 ? -10.517 10.878 16.645 1.00 98.12 189 ASN A CA 1
ATOM 1573 C C . ASN A 1 189 ? -11.567 9.773 16.528 1.00 98.12 189 ASN A C 1
ATOM 1575 O O . ASN A 1 189 ? -12.421 9.668 17.408 1.00 98.12 189 ASN A O 1
ATOM 1579 N N . LEU A 1 190 ? -11.490 8.933 15.487 1.00 97.88 190 LEU A N 1
ATOM 1580 C CA . LEU A 1 190 ? -12.426 7.822 15.318 1.00 97.88 190 LEU A CA 1
ATOM 1581 C C . LEU A 1 190 ? -12.346 6.860 16.509 1.00 97.88 190 LEU A C 1
ATOM 1583 O O . LEU A 1 190 ? -13.372 6.552 17.105 1.00 97.88 190 LEU A O 1
ATOM 1587 N N . TYR A 1 191 ? -11.142 6.472 16.929 1.00 98.44 191 TYR A N 1
ATOM 1588 C CA . TYR A 1 191 ? -10.927 5.642 18.116 1.00 98.44 191 TYR A CA 1
ATOM 1589 C C . TYR A 1 191 ? -11.551 6.249 19.384 1.00 98.44 191 TYR A C 1
ATOM 1591 O O . TYR A 1 191 ? -12.223 5.555 20.147 1.00 98.44 191 TYR A O 1
ATOM 1599 N N . SER A 1 192 ? -11.392 7.558 19.601 1.00 98.06 192 SER A N 1
ATOM 1600 C CA . SER A 1 192 ? -11.934 8.241 20.783 1.00 98.06 192 SER A CA 1
ATOM 1601 C C . SER A 1 192 ? -13.462 8.198 20.885 1.00 98.06 192 SER A C 1
ATOM 1603 O O . SER A 1 192 ? -13.985 8.205 21.996 1.00 98.06 192 SER A O 1
ATOM 1605 N N . LEU A 1 193 ? -14.164 8.124 19.748 1.00 97.00 193 LEU A N 1
ATOM 1606 C CA . LEU A 1 193 ? -15.626 8.022 19.684 1.00 97.00 193 LEU A CA 1
ATOM 1607 C C . LEU A 1 193 ? -16.140 6.608 20.000 1.00 97.00 193 LEU A C 1
ATOM 1609 O O . LEU A 1 193 ? -17.340 6.420 20.211 1.00 97.00 193 LEU A O 1
ATOM 1613 N N . LEU A 1 194 ? -15.246 5.618 19.982 1.00 97.50 194 LEU A N 1
ATOM 1614 C CA . LEU A 1 194 ? -15.564 4.196 20.076 1.00 97.50 194 LEU A CA 1
ATOM 1615 C C . LEU A 1 194 ? -15.186 3.596 21.425 1.00 97.50 194 LEU A C 1
ATOM 1617 O O . LEU A 1 194 ? -15.883 2.692 21.881 1.00 97.50 194 LEU A O 1
ATOM 1621 N N . LYS A 1 195 ? -14.083 4.058 22.026 1.00 96.88 195 LYS A N 1
ATOM 1622 C CA . LYS A 1 195 ? -13.547 3.489 23.267 1.00 96.88 195 LYS A CA 1
ATOM 1623 C C . LYS A 1 195 ? -14.538 3.576 24.437 1.00 96.88 195 LYS A C 1
ATOM 1625 O O . LYS A 1 195 ? -15.283 4.555 24.532 1.00 96.88 195 LYS A O 1
ATOM 1630 N N . ILE A 1 196 ? -14.508 2.575 25.319 1.00 94.19 196 ILE A N 1
ATOM 1631 C CA . ILE A 1 196 ? -15.282 2.524 26.576 1.00 94.19 196 ILE A CA 1
ATOM 1632 C C . ILE A 1 196 ? -14.418 2.985 27.755 1.00 94.19 196 ILE A C 1
ATOM 1634 O O . ILE A 1 196 ? -13.204 2.678 27.765 1.00 94.19 196 ILE A O 1
#